Protein AF-A0A7U3YCI4-F1 (afdb_monomer_lite)

Structure (mmCIF, N/CA/C/O backbone):
data_AF-A0A7U3YCI4-F1
#
_entry.id   AF-A0A7U3YCI4-F1
#
loop_
_atom_site.group_PDB
_atom_site.id
_atom_site.type_symbol
_atom_site.label_atom_id
_atom_site.label_alt_id
_atom_site.label_comp_id
_atom_site.label_asym_id
_atom_site.label_entity_id
_atom_site.label_seq_id
_atom_site.pdbx_PDB_ins_code
_atom_site.Cartn_x
_atom_site.Cartn_y
_atom_site.Cartn_z
_atom_site.occupancy
_atom_site.B_iso_or_equiv
_atom_site.auth_seq_id
_atom_site.auth_comp_id
_atom_site.auth_asym_id
_atom_site.auth_atom_id
_atom_site.pdbx_PDB_model_num
ATOM 1 N N . MET A 1 1 ? -72.394 10.287 -65.834 1.00 43.81 1 MET A N 1
ATOM 2 C CA . MET A 1 1 ? -71.139 9.501 -65.757 1.00 43.81 1 MET A CA 1
ATOM 3 C C . MET A 1 1 ? -69.949 10.451 -65.873 1.00 43.81 1 MET A C 1
ATOM 5 O O . MET A 1 1 ? -69.615 10.866 -66.974 1.00 43.81 1 MET A O 1
ATOM 9 N N . LYS A 1 2 ? -69.383 10.899 -64.743 1.00 38.38 2 LYS A N 1
ATOM 10 C CA . LYS A 1 2 ? -68.308 11.908 -64.696 1.00 38.38 2 LYS A CA 1
ATOM 11 C C . LYS A 1 2 ? -66.964 11.234 -64.399 1.00 38.38 2 LYS A C 1
ATOM 13 O O . LYS A 1 2 ? -66.852 10.501 -63.423 1.00 38.38 2 LYS A O 1
ATOM 18 N N . LYS A 1 3 ? -65.971 11.489 -65.258 1.00 41.81 3 LYS A N 1
ATOM 19 C CA . LYS A 1 3 ? -64.570 11.065 -65.111 1.00 41.81 3 LYS A CA 1
ATOM 20 C C . LYS A 1 3 ? -63.876 11.923 -64.047 1.00 41.81 3 LYS A C 1
ATOM 22 O O . LYS A 1 3 ? -63.896 13.148 -64.141 1.00 41.81 3 LYS A O 1
ATOM 27 N N . LEU A 1 4 ? -63.256 11.264 -63.074 1.00 39.91 4 LEU A N 1
ATOM 28 C CA . LEU A 1 4 ? -62.420 11.851 -62.029 1.00 39.91 4 LEU A CA 1
ATOM 29 C C . LEU A 1 4 ? -60.979 11.952 -62.557 1.00 39.91 4 LEU A C 1
ATOM 31 O O . LEU A 1 4 ? -60.402 10.940 -62.955 1.00 39.91 4 LEU A O 1
ATOM 35 N N . LYS A 1 5 ? -60.414 13.165 -62.610 1.00 46.19 5 LYS A N 1
ATOM 36 C CA . LYS A 1 5 ? -58.992 13.387 -62.908 1.00 46.19 5 LYS A CA 1
ATOM 37 C C . LYS A 1 5 ? -58.206 13.543 -61.608 1.00 46.19 5 LYS A C 1
ATOM 39 O O . LYS A 1 5 ? -58.576 14.308 -60.725 1.00 46.19 5 LYS A O 1
ATOM 44 N N . LEU A 1 6 ? -57.126 12.778 -61.572 1.00 43.00 6 LEU A N 1
ATOM 45 C CA . LEU A 1 6 ? -56.064 12.664 -60.585 1.00 43.00 6 LEU A CA 1
ATOM 46 C C . LEU A 1 6 ? -55.247 13.970 -60.495 1.00 43.00 6 LEU A C 1
ATOM 48 O O . LEU A 1 6 ? -54.821 14.482 -61.528 1.00 43.00 6 LEU A O 1
ATOM 52 N N . PHE A 1 7 ? -54.975 14.462 -59.285 1.00 41.12 7 PHE A N 1
ATOM 53 C CA . PHE A 1 7 ? -53.870 15.387 -59.012 1.00 41.12 7 PHE A CA 1
ATOM 54 C C . PHE A 1 7 ? -53.160 14.926 -57.737 1.00 41.12 7 PHE A C 1
ATOM 56 O O . PHE A 1 7 ? -53.739 14.913 -56.653 1.00 41.12 7 PHE A O 1
ATOM 63 N N . ILE A 1 8 ? -51.916 14.484 -57.904 1.00 43.62 8 ILE A N 1
ATOM 64 C CA . ILE A 1 8 ? -51.003 14.057 -56.845 1.00 43.62 8 ILE A CA 1
ATOM 65 C C . ILE A 1 8 ? -50.186 15.286 -56.440 1.00 43.62 8 ILE A C 1
ATOM 67 O O . ILE A 1 8 ? -49.493 15.859 -57.277 1.00 43.62 8 ILE A O 1
ATOM 71 N N . SER A 1 9 ? -50.255 15.676 -55.167 1.00 42.69 9 SER A N 1
ATOM 72 C CA . SER A 1 9 ? -49.337 16.642 -54.559 1.00 42.69 9 SER A CA 1
ATOM 73 C C . SER A 1 9 ? -48.498 15.912 -53.515 1.00 42.69 9 SER A C 1
ATOM 75 O O . SER A 1 9 ? -49.009 15.506 -52.473 1.00 42.69 9 SER A O 1
ATOM 77 N N . ILE A 1 10 ? -47.215 15.714 -53.820 1.00 43.50 10 ILE A N 1
ATOM 78 C CA . ILE A 1 10 ? -46.205 15.159 -52.915 1.00 43.50 10 ILE A CA 1
ATOM 79 C C . ILE A 1 10 ? -45.662 16.315 -52.073 1.00 43.50 10 ILE A C 1
ATOM 81 O O . ILE A 1 10 ? -44.996 17.203 -52.600 1.00 43.50 10 ILE A O 1
ATOM 85 N N . LEU A 1 11 ? -45.942 16.303 -50.768 1.00 39.41 11 LEU A N 1
ATOM 86 C CA . LEU A 1 11 ? -45.308 17.190 -49.795 1.00 39.41 11 LEU A CA 1
ATOM 87 C C . LEU A 1 11 ? -44.248 16.383 -49.035 1.00 39.41 11 LEU A C 1
ATOM 89 O O . LEU A 1 11 ? -44.570 15.535 -48.205 1.00 39.41 11 LEU A O 1
ATOM 93 N N . LEU A 1 12 ? -42.978 16.617 -49.368 1.00 38.47 12 LEU A N 1
ATOM 94 C CA . LEU A 1 12 ? -41.822 16.015 -48.708 1.00 38.47 12 LEU A CA 1
ATOM 95 C C . LEU A 1 12 ? -41.642 16.677 -47.329 1.00 38.47 12 LEU A C 1
ATOM 97 O O . LEU A 1 12 ? -41.189 17.817 -47.239 1.00 38.47 12 LEU A O 1
ATOM 101 N N . MET A 1 13 ? -42.006 15.983 -46.250 1.00 38.84 13 MET A N 1
ATOM 102 C CA . MET A 1 13 ? -41.714 16.430 -44.886 1.00 38.84 13 MET A CA 1
ATOM 103 C C . MET A 1 13 ? -40.310 15.952 -44.492 1.00 38.84 13 MET A C 1
ATOM 105 O O . MET A 1 13 ? -40.098 14.778 -44.193 1.00 38.84 13 MET A O 1
ATOM 109 N N . LEU A 1 14 ? -39.334 16.862 -44.521 1.00 38.56 14 LEU A N 1
ATOM 110 C CA . LEU A 1 14 ? -37.983 16.625 -44.014 1.00 38.56 14 LEU A CA 1
ATOM 111 C C . LEU A 1 14 ? -38.006 16.726 -42.478 1.00 38.56 14 LEU A C 1
ATOM 113 O O . LEU A 1 14 ? -37.923 17.812 -41.909 1.00 38.56 14 LEU A O 1
ATOM 117 N N . THR A 1 15 ? -38.141 15.598 -41.785 1.00 41.25 15 THR A N 1
ATOM 118 C CA . THR A 1 15 ? -37.947 15.543 -40.330 1.00 41.25 15 THR A CA 1
ATOM 119 C C . THR A 1 15 ? -36.453 15.495 -40.019 1.00 41.25 15 THR A C 1
ATOM 121 O O . THR A 1 15 ? -35.814 14.451 -40.157 1.00 41.25 15 THR A O 1
ATOM 124 N N . PHE A 1 16 ? -35.888 16.626 -39.594 1.00 41.91 16 PHE A N 1
ATOM 125 C CA . PHE A 1 16 ? -34.555 16.684 -38.994 1.00 41.91 16 PHE A CA 1
ATOM 126 C C . PHE A 1 16 ? -34.575 15.959 -37.639 1.00 41.91 16 PHE A C 1
ATOM 128 O O . PHE A 1 16 ? -35.056 16.491 -36.639 1.00 41.91 16 PHE A O 1
ATOM 135 N N . PHE A 1 17 ? -34.036 14.740 -37.597 1.00 40.41 17 PHE A N 1
ATOM 136 C CA . PHE A 1 17 ? -33.653 14.089 -36.346 1.00 40.41 17 PHE A CA 1
ATOM 137 C C . PHE A 1 17 ? -32.435 14.826 -35.773 1.00 40.41 17 PHE A C 1
ATOM 139 O O . PHE A 1 17 ? -31.302 14.613 -36.202 1.00 40.41 17 PHE A O 1
ATOM 146 N N . ILE A 1 18 ? -32.666 15.714 -34.807 1.00 43.97 18 ILE A N 1
ATOM 147 C CA . ILE A 1 18 ? -31.600 16.274 -33.974 1.00 43.97 18 ILE A CA 1
ATOM 148 C C . ILE A 1 18 ? -31.158 15.154 -33.027 1.00 43.97 18 ILE A C 1
ATOM 150 O O . ILE A 1 18 ? -31.814 14.873 -32.025 1.00 43.97 18 ILE A O 1
ATOM 154 N N . LEU A 1 19 ? -30.070 14.466 -33.377 1.00 39.16 19 LEU A N 1
ATOM 155 C CA . LEU A 1 19 ? -29.406 13.537 -32.467 1.00 39.16 19 LEU A CA 1
ATOM 156 C C . LEU A 1 19 ? -28.923 14.317 -31.232 1.00 39.16 19 LEU A C 1
ATOM 158 O O . LEU A 1 19 ? -28.315 15.381 -31.392 1.00 39.16 19 LEU A O 1
ATOM 162 N N . PRO A 1 20 ? -29.155 13.819 -30.005 1.00 40.09 20 PRO A N 1
ATOM 163 C CA . PRO A 1 20 ? -28.612 14.447 -28.815 1.00 40.09 20 PRO A CA 1
ATOM 164 C C . PRO A 1 20 ? -27.086 14.397 -28.890 1.00 40.09 20 PRO A C 1
ATOM 166 O O . PRO A 1 20 ? -26.477 13.326 -28.918 1.00 40.09 20 PRO A O 1
ATOM 169 N N . VAL A 1 21 ? -26.470 15.577 -28.931 1.00 40.59 21 VAL A N 1
ATOM 170 C CA . VAL A 1 21 ? -25.028 15.746 -28.775 1.00 40.59 21 VAL A CA 1
ATOM 171 C C . VAL A 1 21 ? -24.667 15.192 -27.402 1.00 40.59 21 VAL A C 1
ATOM 173 O O . VAL A 1 21 ? -24.983 15.788 -26.373 1.00 40.59 21 VAL A O 1
ATOM 176 N N . SER A 1 22 ? -24.032 14.021 -27.374 1.00 35.34 22 SER A N 1
ATOM 177 C CA . SER A 1 22 ? -23.438 13.483 -26.159 1.00 35.34 22 SER A CA 1
ATOM 178 C C . SER A 1 22 ? -22.326 14.435 -25.732 1.00 35.34 22 SER A C 1
ATOM 180 O O . SER A 1 22 ? -21.247 14.444 -26.326 1.00 35.34 22 SER A O 1
ATOM 182 N N . THR A 1 23 ? -22.584 15.269 -24.729 1.00 36.06 23 THR A N 1
ATOM 183 C CA . THR A 1 23 ? -21.542 16.071 -24.095 1.00 36.06 23 THR A CA 1
ATOM 184 C C . THR A 1 23 ? -20.531 15.113 -23.479 1.00 36.06 23 THR A C 1
ATOM 186 O O . THR A 1 23 ? -20.801 14.472 -22.462 1.00 36.06 23 THR A O 1
ATOM 189 N N . THR A 1 24 ? -19.374 14.976 -24.119 1.00 39.19 24 THR A N 1
ATOM 190 C CA . THR A 1 24 ? -18.204 14.304 -23.557 1.00 39.19 24 THR A CA 1
ATOM 191 C C . THR A 1 24 ? -17.928 14.918 -22.179 1.00 39.19 24 THR A C 1
ATOM 193 O O . THR A 1 24 ? -17.879 16.147 -22.089 1.00 39.19 24 THR A O 1
ATOM 196 N N . PRO A 1 25 ? -17.759 14.131 -21.100 1.00 40.34 25 PRO A N 1
ATOM 197 C CA . PRO A 1 25 ? -17.482 14.692 -19.784 1.00 40.34 25 PRO A CA 1
ATOM 198 C C . PRO A 1 25 ? -16.171 15.476 -19.858 1.00 40.34 25 PRO A C 1
ATOM 200 O O . PRO A 1 25 ? -15.113 14.902 -20.117 1.00 40.34 25 PRO A O 1
ATOM 203 N N . THR A 1 26 ? -16.231 16.790 -19.663 1.00 41.88 26 THR A N 1
ATOM 204 C CA . THR A 1 26 ? -15.047 17.641 -19.562 1.00 41.88 26 THR A CA 1
ATOM 205 C C . THR A 1 26 ? -14.219 17.160 -18.376 1.00 41.88 26 THR A C 1
ATOM 207 O O . THR A 1 26 ? -14.692 17.133 -17.238 1.00 41.88 26 THR A O 1
ATOM 210 N N . SER A 1 27 ? -12.989 16.719 -18.645 1.00 57.00 27 SER A N 1
ATOM 211 C CA . SER A 1 27 ? -12.100 16.212 -17.605 1.00 57.00 27 SER A CA 1
ATOM 212 C C . SER A 1 27 ? -11.815 17.310 -16.581 1.00 57.00 27 SER A C 1
ATOM 214 O O . SER A 1 27 ? -11.264 18.362 -16.908 1.00 57.00 27 SER A O 1
ATOM 216 N N . LYS A 1 28 ? -12.252 17.093 -15.338 1.00 71.75 28 LYS A N 1
ATOM 217 C CA . LYS A 1 28 ? -12.096 18.053 -14.244 1.00 71.75 28 LYS A CA 1
ATOM 218 C C . LYS A 1 28 ? -10.672 17.962 -13.698 1.00 71.75 28 LYS A C 1
ATOM 220 O O . LYS A 1 28 ? -10.305 16.957 -13.094 1.00 71.75 28 LYS A O 1
ATOM 225 N N . THR A 1 29 ? -9.900 19.022 -13.898 1.00 75.38 29 THR A N 1
ATOM 226 C CA . THR A 1 29 ? -8.531 19.174 -13.393 1.00 75.38 29 THR A CA 1
ATOM 227 C C . THR A 1 29 ? -8.557 19.728 -11.963 1.00 75.38 29 THR A C 1
ATOM 229 O O . THR A 1 29 ? -9.154 20.778 -11.727 1.00 75.38 29 THR A O 1
ATOM 232 N N . THR A 1 30 ? -7.935 19.048 -10.995 1.00 87.19 30 THR A N 1
ATOM 233 C CA . THR A 1 30 ? -7.912 19.474 -9.576 1.00 87.19 30 THR A CA 1
ATOM 234 C C . THR A 1 30 ? -6.546 19.233 -8.925 1.00 87.19 30 THR A C 1
ATOM 236 O O . THR A 1 30 ? -5.830 18.329 -9.329 1.00 87.19 30 THR A O 1
ATOM 239 N N . ASN A 1 31 ? -6.172 19.994 -7.888 1.00 88.12 31 ASN A N 1
ATOM 240 C CA . ASN A 1 31 ? -4.917 19.767 -7.128 1.00 88.12 31 ASN A CA 1
ATOM 241 C C . ASN A 1 31 ? -5.043 18.663 -6.054 1.00 88.12 31 ASN A C 1
ATOM 243 O O . ASN A 1 31 ? -4.080 18.304 -5.373 1.00 88.12 31 ASN A O 1
ATOM 247 N N . GLU A 1 32 ? -6.258 18.151 -5.881 1.00 94.50 32 GLU A N 1
ATOM 248 C CA . GLU A 1 32 ? -6.633 17.104 -4.942 1.00 94.50 32 GLU A CA 1
ATOM 249 C C . GLU A 1 32 ? -7.655 16.195 -5.617 1.00 94.50 32 GLU A C 1
ATOM 251 O O . GLU A 1 32 ? -8.608 16.681 -6.232 1.00 94.50 32 GLU A O 1
ATOM 256 N N . VAL A 1 33 ? -7.493 14.884 -5.466 1.00 95.12 33 VAL A N 1
ATOM 257 C CA . VAL A 1 33 ? -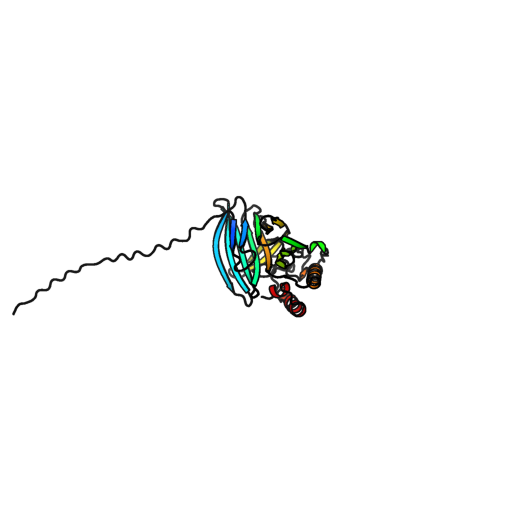8.520 13.910 -5.848 1.00 95.12 33 VAL A CA 1
ATOM 258 C C . VAL A 1 33 ? -9.066 13.240 -4.604 1.00 95.12 33 VAL A C 1
ATOM 260 O O . VAL A 1 33 ? -8.304 12.794 -3.751 1.00 95.12 33 VAL A O 1
ATOM 263 N N .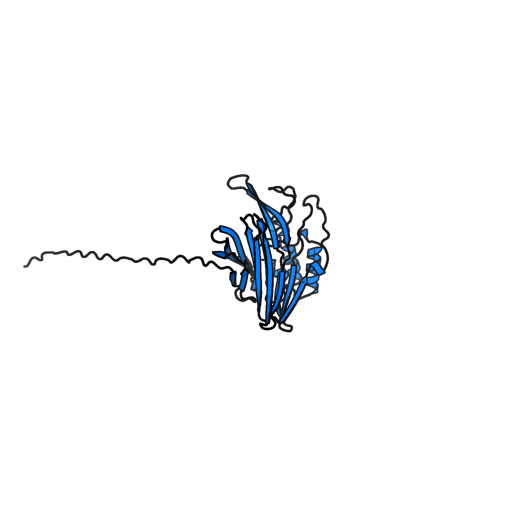 SER A 1 34 ? -10.391 13.169 -4.510 1.00 96.50 34 SER A N 1
ATOM 264 C CA . SER A 1 34 ? -11.089 12.457 -3.444 1.00 96.50 34 SER A CA 1
ATOM 265 C C . SER A 1 34 ? -11.686 11.173 -4.004 1.00 96.50 34 SER A C 1
ATOM 267 O O . SER A 1 34 ? -12.391 11.194 -5.015 1.00 96.50 34 SER A O 1
ATOM 269 N N . ILE A 1 35 ? -11.374 10.048 -3.366 1.00 96.44 35 ILE A N 1
ATOM 270 C CA . ILE A 1 35 ? -11.818 8.721 -3.781 1.00 96.44 35 ILE A CA 1
ATOM 271 C C . ILE A 1 35 ? -12.743 8.172 -2.696 1.00 96.44 35 ILE A C 1
ATOM 273 O O . ILE A 1 35 ? -12.295 7.980 -1.563 1.00 96.44 35 ILE A O 1
ATOM 277 N N . PRO A 1 36 ? -14.024 7.911 -3.010 1.00 95.31 36 PRO A N 1
ATOM 278 C CA . PRO A 1 36 ? -14.977 7.433 -2.023 1.00 95.31 36 PRO A CA 1
ATOM 279 C C . PRO A 1 36 ? -14.656 5.998 -1.601 1.00 95.31 36 PRO A C 1
ATOM 281 O O . PRO A 1 36 ? -14.366 5.138 -2.439 1.00 95.31 36 PRO A O 1
ATOM 284 N N . LEU A 1 37 ? -14.781 5.739 -0.302 1.00 91.75 37 LEU A N 1
ATOM 285 C CA . LEU A 1 37 ? -14.777 4.412 0.293 1.00 91.75 37 LEU A CA 1
ATOM 286 C C . LEU A 1 37 ? -16.194 4.135 0.819 1.00 91.75 37 LEU A C 1
ATOM 288 O O . LEU A 1 37 ? -16.582 4.558 1.908 1.00 91.75 37 LEU A O 1
ATOM 292 N N . SER A 1 38 ? -17.014 3.493 -0.012 1.00 82.44 38 SER A N 1
ATOM 293 C CA . SER A 1 38 ? -18.414 3.207 0.313 1.00 82.44 38 SER A CA 1
ATOM 294 C C . SER A 1 38 ? -18.539 2.418 1.621 1.00 82.44 38 SER A C 1
ATOM 296 O O . SER A 1 38 ? -17.843 1.418 1.813 1.00 82.44 38 SER A O 1
ATOM 298 N N . ASN A 1 39 ? -19.467 2.848 2.482 1.00 78.56 39 ASN A N 1
ATOM 299 C CA . ASN A 1 39 ? -19.837 2.183 3.737 1.00 78.56 39 ASN A CA 1
ATOM 300 C C . ASN A 1 39 ? -18.657 1.911 4.693 1.00 78.56 39 ASN A C 1
ATOM 302 O O . ASN A 1 39 ? -18.655 0.911 5.407 1.00 78.56 39 ASN A O 1
ATOM 306 N N . SER A 1 40 ? -17.645 2.783 4.721 1.00 81.38 40 SER A N 1
ATOM 307 C CA . SER A 1 40 ? -16.517 2.684 5.657 1.00 81.38 40 SER A CA 1
ATOM 308 C C . SER A 1 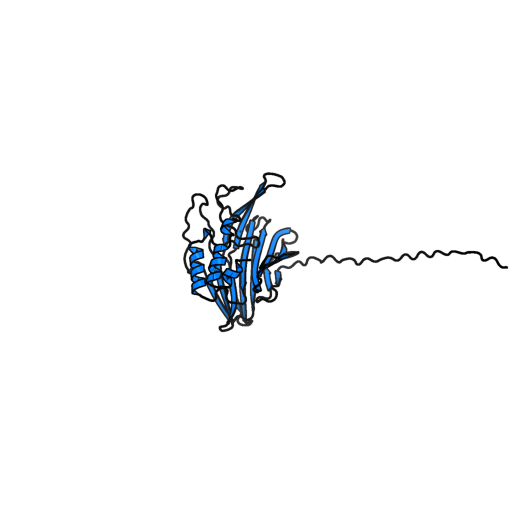40 ? -16.244 3.988 6.400 1.00 81.38 40 SER A C 1
ATOM 310 O O . SER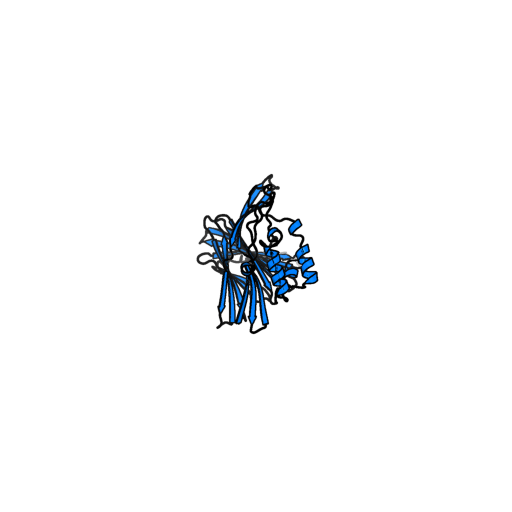 A 1 40 ? -16.722 5.058 6.018 1.00 81.38 40 SER A O 1
ATOM 312 N N . ASN A 1 41 ? -15.447 3.891 7.465 1.00 86.38 41 ASN A N 1
ATOM 313 C CA . ASN A 1 41 ? -14.730 5.020 8.033 1.00 86.38 41 ASN A CA 1
ATOM 314 C C . ASN A 1 41 ? -13.240 4.851 7.665 1.00 86.38 41 ASN A C 1
ATOM 316 O O . ASN A 1 41 ? -12.635 3.873 8.095 1.00 86.38 41 ASN A O 1
ATOM 320 N N . PRO A 1 42 ? -12.661 5.729 6.826 1.00 92.56 42 PRO A N 1
ATOM 321 C CA . PRO A 1 42 ? -13.208 6.993 6.363 1.00 92.56 42 PRO A CA 1
ATOM 322 C C . PRO A 1 42 ? -14.210 6.795 5.218 1.00 92.56 42 PRO A C 1
ATOM 324 O O . PRO A 1 42 ? -14.228 5.755 4.558 1.00 92.56 42 PRO A O 1
ATOM 327 N N . LYS A 1 43 ? -15.019 7.828 4.955 1.00 93.94 43 LYS A N 1
ATOM 328 C CA . LYS A 1 43 ? -15.951 7.865 3.811 1.00 93.94 43 LYS A CA 1
ATOM 329 C C . LYS A 1 43 ? -15.238 8.063 2.470 1.00 93.94 43 LYS A C 1
ATOM 331 O O . LYS A 1 43 ? -15.786 7.748 1.417 1.00 93.94 43 LYS A O 1
ATOM 336 N N . SER A 1 44 ? -14.029 8.611 2.500 1.00 96.31 44 SER A N 1
ATOM 337 C CA . SER A 1 44 ? -13.182 8.847 1.334 1.00 96.31 44 SER A CA 1
ATOM 338 C C . SER A 1 44 ? -11.727 8.983 1.757 1.00 96.31 44 SER A C 1
ATOM 340 O O . SER A 1 44 ? -11.448 9.373 2.888 1.00 96.31 44 SER A O 1
ATOM 342 N N . ILE A 1 45 ? -10.814 8.740 0.826 1.00 97.75 45 ILE A N 1
ATOM 343 C CA . ILE A 1 45 ? -9.411 9.158 0.927 1.00 97.75 45 ILE A CA 1
ATOM 344 C C . ILE A 1 45 ? -9.161 10.334 -0.005 1.00 97.75 45 ILE A C 1
ATOM 346 O O . ILE A 1 45 ? -9.875 10.500 -0.996 1.00 97.75 45 ILE A O 1
ATOM 350 N N . SER A 1 46 ? -8.131 11.115 0.290 1.00 97.56 46 SER A N 1
ATOM 351 C CA . SER A 1 46 ? -7.682 12.201 -0.574 1.00 97.56 46 SER A CA 1
ATOM 352 C C . SER A 1 46 ? -6.238 11.989 -0.989 1.00 97.56 46 SER A C 1
ATOM 354 O O . SER A 1 46 ? -5.416 11.562 -0.184 1.00 97.56 46 SER A O 1
ATOM 356 N N . ILE A 1 47 ? -5.919 12.323 -2.234 1.00 97.81 47 ILE A N 1
ATOM 357 C CA . ILE A 1 47 ? -4.545 12.373 -2.726 1.00 97.81 47 ILE A CA 1
ATOM 358 C C . ILE A 1 47 ? -4.252 13.803 -3.159 1.00 97.81 47 ILE A C 1
ATOM 360 O O . ILE A 1 47 ? -5.000 14.368 -3.960 1.00 97.81 47 ILE A O 1
ATOM 364 N N . LYS A 1 48 ? -3.188 14.393 -2.607 1.00 96.88 48 LYS A N 1
ATOM 365 C CA . LYS A 1 48 ? -2.814 15.795 -2.833 1.00 96.88 48 LYS A CA 1
ATOM 366 C C . LYS A 1 48 ? -1.402 15.912 -3.372 1.00 96.88 48 LYS A C 1
ATOM 368 O O . LYS A 1 48 ? -0.488 15.242 -2.898 1.00 96.88 48 LYS A O 1
ATOM 373 N N . MET A 1 49 ? -1.223 16.825 -4.319 1.00 94.50 49 MET A N 1
ATOM 374 C CA . MET A 1 49 ? 0.093 17.217 -4.807 1.00 94.50 49 MET A CA 1
ATOM 375 C C . MET A 1 49 ? 0.109 18.733 -5.047 1.00 94.50 49 MET A C 1
ATOM 377 O O . MET A 1 49 ? -0.377 19.195 -6.080 1.00 94.50 49 MET A O 1
ATOM 381 N N . PRO A 1 50 ? 0.619 19.532 -4.091 1.00 87.88 50 PRO A N 1
ATOM 382 C CA . PRO A 1 50 ? 0.665 20.984 -4.233 1.00 87.88 50 PRO A CA 1
ATOM 383 C C . PRO A 1 50 ? 1.376 21.422 -5.521 1.00 87.88 50 PRO A C 1
ATOM 385 O O . PRO A 1 50 ? 2.434 20.902 -5.873 1.00 87.88 50 PRO A O 1
ATOM 388 N N . GLY A 1 51 ? 0.786 22.382 -6.237 1.00 89.88 51 GLY A N 1
ATOM 389 C CA . GLY A 1 51 ? 1.354 22.920 -7.478 1.00 89.88 51 GLY A CA 1
ATOM 390 C C . GLY A 1 51 ? 1.325 21.961 -8.673 1.00 89.88 51 GLY A C 1
ATOM 391 O O . GLY A 1 51 ? 2.009 22.220 -9.663 1.00 89.88 51 GLY A O 1
ATOM 392 N N . LYS A 1 52 ? 0.574 20.857 -8.590 1.00 94.62 52 LYS A N 1
ATOM 393 C CA . LYS A 1 52 ? 0.297 19.933 -9.695 1.00 94.62 52 LYS A CA 1
ATOM 394 C C . LYS A 1 52 ? -1.184 19.615 -9.732 1.00 94.62 52 LYS A C 1
ATOM 396 O O . LYS A 1 52 ? -1.888 19.776 -8.741 1.00 94.62 52 LYS A O 1
ATOM 401 N N . THR A 1 53 ? -1.640 19.147 -10.884 1.00 96.25 53 THR A N 1
ATOM 402 C CA . THR A 1 53 ? -3.046 18.818 -11.089 1.00 96.25 53 THR A CA 1
ATOM 403 C C . THR A 1 53 ? -3.235 17.360 -11.473 1.00 96.25 53 THR A C 1
ATOM 405 O O . THR A 1 53 ? -2.365 16.740 -12.084 1.00 96.25 53 THR A O 1
ATOM 408 N N . PHE A 1 54 ? -4.393 16.818 -11.124 1.00 96.94 54 PHE A N 1
ATOM 409 C CA . PHE A 1 54 ? -4.853 15.499 -11.509 1.00 96.94 54 PHE A CA 1
ATOM 410 C C . PHE A 1 54 ? -5.933 15.638 -12.578 1.00 96.94 54 PHE A C 1
ATOM 412 O O . PHE A 1 54 ? -6.917 16.349 -12.387 1.00 96.94 54 PHE A O 1
ATOM 419 N N . GLU A 1 55 ? -5.761 14.927 -13.685 1.00 96.75 55 GLU A N 1
ATOM 420 C CA . GLU A 1 55 ? -6.763 14.775 -14.736 1.00 96.75 55 GLU A CA 1
ATOM 421 C C . GLU A 1 55 ? -7.325 13.353 -14.658 1.00 96.75 55 GLU A C 1
ATOM 423 O O . GLU A 1 55 ? -6.587 12.380 -14.838 1.00 96.75 55 GLU A O 1
ATOM 428 N N . PHE A 1 56 ? -8.623 13.212 -14.386 1.00 96.81 56 PHE A N 1
ATOM 429 C CA . PHE A 1 56 ? -9.272 11.903 -14.380 1.00 96.81 56 PHE A CA 1
ATOM 430 C C . PHE A 1 56 ? -9.315 11.314 -15.794 1.00 96.81 56 PHE A C 1
ATOM 432 O O . PHE A 1 56 ? -9.711 11.984 -16.744 1.00 96.81 56 PHE A O 1
ATOM 439 N N . ILE A 1 57 ? -8.922 10.046 -15.923 1.00 97.12 57 ILE A N 1
ATOM 440 C CA . ILE A 1 57 ? -8.950 9.321 -17.197 1.00 97.12 57 ILE A CA 1
ATOM 441 C C . ILE A 1 57 ? -10.176 8.415 -17.247 1.00 97.12 57 ILE A C 1
ATOM 443 O O . ILE A 1 57 ? -10.994 8.502 -18.156 1.00 97.12 57 ILE A O 1
ATOM 447 N N . LYS A 1 58 ? -10.259 7.482 -16.294 1.00 97.31 58 LYS A N 1
ATOM 448 C CA . LYS A 1 58 ? -11.299 6.453 -16.239 1.00 97.31 58 LYS A CA 1
ATOM 449 C C . LYS A 1 58 ? -11.324 5.767 -14.883 1.00 97.31 58 LYS A C 1
ATOM 451 O O . LYS A 1 58 ? -10.363 5.826 -14.112 1.00 97.31 58 LYS A O 1
ATOM 456 N N . SER A 1 59 ? -12.399 5.026 -14.649 1.00 97.81 59 SER A N 1
ATOM 457 C CA . SER A 1 59 ? -12.457 4.020 -13.594 1.00 97.81 59 SER A CA 1
ATOM 458 C C . SER A 1 59 ? -12.879 2.673 -14.168 1.00 97.81 59 SER A C 1
ATOM 460 O O . SER A 1 59 ? -13.564 2.623 -15.187 1.00 97.81 59 SER A O 1
ATOM 462 N N . THR A 1 60 ? -12.432 1.586 -13.548 1.00 98.06 60 THR A N 1
ATOM 463 C CA . THR A 1 60 ? -12.801 0.215 -13.935 1.00 98.06 60 THR A CA 1
ATOM 464 C C . THR A 1 60 ? -13.054 -0.615 -12.686 1.00 98.06 60 THR A C 1
ATOM 466 O O . THR A 1 60 ? -12.573 -0.265 -11.605 1.00 98.06 60 THR A O 1
ATOM 469 N N . SER A 1 61 ? -13.772 -1.723 -12.832 1.00 97.50 61 SER A N 1
ATOM 470 C CA . SER A 1 61 ? -13.980 -2.681 -11.752 1.00 97.50 61 SER A CA 1
ATOM 471 C C . SER A 1 61 ? -13.583 -4.081 -12.178 1.00 97.50 61 SER A C 1
ATOM 473 O O . SER A 1 61 ? -13.693 -4.429 -13.350 1.00 97.50 61 SER A O 1
ATOM 475 N N . PHE A 1 62 ? -13.125 -4.865 -11.210 1.00 96.50 62 PHE A N 1
ATOM 476 C CA . PHE A 1 62 ? -12.786 -6.270 -11.386 1.00 96.50 62 PHE A CA 1
ATOM 477 C C . PHE A 1 62 ? -13.265 -7.045 -10.158 1.00 96.50 62 PHE A C 1
ATOM 479 O O . PHE A 1 62 ? -13.172 -6.534 -9.044 1.00 96.50 62 PHE A O 1
ATOM 486 N N . THR A 1 63 ? -13.797 -8.245 -10.356 1.00 96.44 63 THR A N 1
ATOM 487 C CA . THR A 1 63 ? -14.315 -9.088 -9.273 1.00 96.44 63 THR A CA 1
ATOM 488 C C . THR A 1 63 ? -13.410 -10.305 -9.128 1.00 96.44 63 THR A C 1
ATOM 490 O O . THR A 1 63 ? -13.177 -11.016 -10.101 1.00 96.44 63 THR A O 1
ATOM 493 N N . HIS A 1 64 ? -12.904 -10.509 -7.917 1.00 93.00 64 HIS A N 1
ATOM 494 C CA . HIS A 1 64 ? -12.195 -11.702 -7.452 1.00 93.00 64 HIS A CA 1
ATOM 495 C C . HIS A 1 64 ? -13.174 -12.616 -6.705 1.00 93.00 64 HIS A C 1
ATOM 497 O O . HIS A 1 64 ? -14.346 -12.273 -6.553 1.00 93.00 64 HIS A O 1
ATOM 503 N N . ILE A 1 65 ? -12.702 -13.759 -6.206 1.00 90.88 65 ILE A N 1
ATOM 504 C CA . ILE A 1 65 ? -13.556 -14.726 -5.499 1.00 90.88 65 ILE A CA 1
ATOM 505 C C . ILE A 1 65 ? -14.121 -14.113 -4.208 1.00 90.88 65 ILE A C 1
ATOM 507 O O . ILE A 1 65 ? -15.331 -14.159 -4.000 1.00 90.88 65 ILE A O 1
ATOM 511 N N . LYS A 1 66 ? -13.272 -13.490 -3.376 1.00 92.50 66 LYS A N 1
ATOM 512 C CA . LYS A 1 66 ? -13.677 -12.877 -2.090 1.00 92.50 66 LYS A CA 1
ATOM 513 C C . LYS A 1 66 ? -13.509 -11.358 -2.047 1.00 92.50 66 LYS A C 1
ATOM 515 O O . LYS A 1 66 ? -13.580 -10.739 -0.985 1.00 92.50 66 LYS A O 1
ATOM 520 N N . ALA A 1 67 ? -13.251 -10.727 -3.191 1.00 96.06 67 ALA A N 1
ATOM 521 C CA . ALA A 1 67 ? -12.974 -9.298 -3.236 1.00 96.06 67 ALA A CA 1
ATOM 522 C C . ALA A 1 67 ? -13.459 -8.624 -4.519 1.00 96.06 67 ALA A C 1
ATOM 524 O O . ALA A 1 67 ? -13.609 -9.241 -5.568 1.00 96.06 67 ALA A O 1
ATOM 525 N N . LYS A 1 68 ? -13.652 -7.308 -4.459 1.00 97.31 68 LYS A N 1
ATOM 526 C CA . LYS A 1 68 ? -13.966 -6.473 -5.620 1.00 97.31 68 LYS A CA 1
ATOM 527 C C . LYS A 1 68 ? -13.048 -5.266 -5.679 1.00 97.31 68 LYS A C 1
ATOM 529 O O . LYS A 1 68 ? -13.001 -4.465 -4.747 1.00 97.31 68 LYS A O 1
ATOM 534 N N . ASP A 1 69 ? -12.392 -5.095 -6.815 1.00 97.81 69 ASP A N 1
ATOM 535 C CA . ASP A 1 69 ? -11.552 -3.944 -7.101 1.00 97.81 69 ASP A CA 1
ATOM 536 C C . ASP A 1 69 ? -12.349 -2.845 -7.791 1.00 97.81 69 ASP A C 1
ATOM 538 O O . ASP A 1 69 ? -13.119 -3.076 -8.730 1.00 97.81 69 ASP A O 1
ATOM 542 N N . LYS A 1 70 ? -12.085 -1.609 -7.378 1.00 98.25 70 LYS A N 1
ATOM 543 C CA . LYS A 1 70 ? -12.395 -0.405 -8.138 1.00 98.25 70 LYS A CA 1
ATOM 544 C C . LYS A 1 70 ? -11.106 0.371 -8.372 1.00 98.25 70 LYS A C 1
ATOM 546 O O . LYS A 1 70 ? -10.500 0.890 -7.437 1.00 98.25 70 LYS A O 1
ATOM 551 N N . ASN A 1 71 ? -10.685 0.422 -9.630 1.00 98.44 71 ASN A N 1
ATOM 552 C CA . ASN A 1 71 ? -9.479 1.111 -10.067 1.00 98.44 71 ASN A CA 1
ATOM 553 C C . ASN A 1 71 ? -9.838 2.505 -10.577 1.00 98.44 71 ASN A C 1
ATOM 555 O O . ASN A 1 71 ? -10.724 2.638 -11.421 1.00 98.44 71 ASN A O 1
ATOM 559 N N . TYR A 1 72 ? -9.102 3.516 -10.137 1.00 98.44 72 TYR A N 1
ATOM 560 C CA . TYR A 1 72 ? -9.189 4.892 -10.609 1.00 98.44 72 TYR A CA 1
ATOM 561 C C . TYR A 1 72 ? -7.860 5.286 -11.246 1.00 98.44 72 TYR A C 1
ATOM 563 O O . TYR A 1 72 ? -6.799 5.028 -10.673 1.00 98.44 72 TYR A O 1
ATOM 571 N N . TYR A 1 73 ? -7.919 5.900 -12.425 1.00 98.44 73 TYR A N 1
ATOM 572 C CA . TYR A 1 73 ? -6.743 6.289 -13.196 1.00 98.44 73 TYR A CA 1
ATOM 573 C C . TYR A 1 73 ? -6.742 7.794 -13.431 1.00 98.44 73 TYR A C 1
ATOM 575 O O . TYR A 1 73 ? -7.723 8.345 -13.937 1.00 98.44 73 TYR A O 1
ATOM 583 N N . TYR A 1 74 ? -5.619 8.431 -13.113 1.00 98.31 74 TYR A N 1
ATOM 584 C CA . TYR A 1 74 ? -5.401 9.862 -13.283 1.00 98.31 74 TYR A CA 1
ATOM 585 C C . TYR A 1 74 ? -4.062 10.118 -13.976 1.00 98.31 74 TYR A C 1
ATOM 587 O O . TYR A 1 74 ? -3.093 9.390 -13.745 1.00 98.31 74 TYR A O 1
ATOM 595 N N . LYS A 1 75 ? -3.984 11.181 -14.777 1.00 97.94 75 LYS A N 1
ATOM 596 C CA . LYS A 1 75 ? -2.704 11.796 -15.158 1.00 97.94 75 LYS A CA 1
ATOM 597 C C . LYS A 1 75 ? -2.352 12.855 -14.122 1.00 97.94 75 LYS A C 1
ATOM 599 O O . LYS A 1 75 ? -3.220 13.632 -13.736 1.00 97.94 75 LYS A O 1
ATOM 604 N N . ILE A 1 76 ? -1.095 12.905 -13.708 1.00 97.44 76 ILE A N 1
ATOM 605 C CA . ILE A 1 76 ? -0.534 13.997 -12.912 1.00 97.44 76 ILE A CA 1
ATOM 606 C C . ILE A 1 76 ? 0.157 14.955 -13.877 1.00 97.44 76 ILE A C 1
ATOM 608 O O . ILE A 1 76 ? 1.024 14.535 -14.649 1.00 97.44 76 ILE A O 1
ATOM 612 N N . LYS A 1 77 ? -0.221 16.231 -13.828 1.00 96.31 77 LYS A N 1
ATOM 613 C CA . LYS A 1 77 ? 0.284 17.269 -14.724 1.00 96.31 77 LYS A CA 1
ATOM 614 C C . LYS A 1 77 ? 0.942 18.423 -13.989 1.00 96.31 77 LYS A C 1
ATOM 616 O O . LYS A 1 77 ? 0.492 18.835 -12.917 1.00 96.31 77 LYS A O 1
ATOM 621 N N . ASP A 1 78 ? 1.944 18.994 -14.643 1.00 94.38 78 ASP A N 1
ATOM 622 C CA . ASP A 1 78 ? 2.410 20.352 -14.392 1.00 94.38 78 ASP A CA 1
ATOM 623 C C . ASP A 1 78 ? 2.048 21.217 -15.595 1.00 94.38 78 ASP A C 1
ATOM 625 O O . ASP A 1 78 ? 2.558 21.007 -16.696 1.00 94.38 78 ASP A O 1
ATOM 629 N N . LYS A 1 79 ? 1.110 22.149 -15.413 1.00 88.88 79 LYS A N 1
ATOM 630 C CA . LYS A 1 79 ? 0.485 22.879 -16.526 1.00 88.88 79 LYS A CA 1
ATOM 631 C C . LYS A 1 79 ? -0.052 21.884 -17.577 1.00 88.88 79 LYS A C 1
ATOM 633 O O . LYS A 1 79 ? -0.979 21.131 -17.283 1.00 88.88 79 LYS A O 1
ATOM 638 N N . ASN A 1 80 ? 0.542 21.850 -18.772 1.00 88.31 80 ASN A N 1
ATOM 639 C CA . ASN A 1 80 ? 0.142 20.972 -19.876 1.00 88.31 80 ASN A CA 1
ATOM 640 C C . ASN A 1 80 ? 1.030 19.724 -20.030 1.00 88.31 80 ASN A C 1
ATOM 642 O O . ASN A 1 80 ? 0.722 18.863 -20.853 1.00 88.31 80 ASN A O 1
ATOM 646 N N . GLU A 1 81 ? 2.105 19.599 -19.250 1.00 94.50 81 GLU A N 1
ATOM 647 C CA . GLU A 1 81 ? 3.017 18.458 -19.313 1.00 94.50 81 GLU A CA 1
ATOM 648 C C . GLU A 1 81 ? 2.528 17.324 -18.409 1.00 94.50 81 GLU A C 1
ATOM 650 O O . GLU A 1 81 ? 2.201 17.535 -17.239 1.00 94.50 81 GLU A O 1
ATOM 655 N N . ILE A 1 82 ? 2.483 16.102 -18.944 1.00 96.38 82 ILE A N 1
ATOM 656 C CA . ILE A 1 82 ? 2.171 14.902 -18.163 1.00 96.38 82 ILE A CA 1
ATOM 657 C C . ILE A 1 82 ? 3.453 14.435 -17.481 1.00 96.38 82 ILE A C 1
ATOM 659 O O . ILE A 1 82 ? 4.366 13.947 -18.141 1.00 96.38 82 ILE A O 1
ATOM 663 N N . LEU A 1 83 ? 3.490 14.526 -16.153 1.00 97.12 83 LEU A N 1
ATOM 664 C CA . LEU A 1 83 ? 4.635 14.071 -15.369 1.00 97.12 83 LEU A CA 1
ATOM 665 C C . LEU A 1 83 ? 4.549 12.583 -15.034 1.00 97.12 83 LEU A C 1
ATOM 667 O O . LEU A 1 83 ? 5.556 11.877 -15.024 1.00 97.12 83 LEU A O 1
ATOM 671 N N . ALA A 1 84 ? 3.346 12.115 -14.703 1.00 98.06 84 ALA A N 1
ATOM 672 C CA . ALA A 1 84 ? 3.139 10.773 -14.183 1.00 98.06 84 ALA A CA 1
ATOM 673 C C . ALA A 1 84 ? 1.709 10.276 -14.392 1.00 98.06 84 ALA A C 1
ATOM 675 O O . ALA A 1 84 ? 0.784 11.051 -14.628 1.00 98.06 84 ALA A O 1
ATOM 676 N N . ASN A 1 85 ? 1.528 8.970 -14.224 1.00 98.38 85 ASN A N 1
ATOM 677 C CA . ASN A 1 85 ? 0.219 8.343 -14.084 1.00 98.38 85 ASN A CA 1
ATOM 678 C C . ASN A 1 85 ? 0.017 7.867 -12.646 1.00 98.38 85 ASN A C 1
ATOM 680 O O . ASN A 1 85 ? 0.890 7.206 -12.085 1.00 98.38 85 ASN A O 1
ATOM 684 N N . LEU A 1 86 ? -1.156 8.143 -12.082 1.00 98.56 86 LEU A N 1
ATOM 685 C CA . LEU A 1 86 ? -1.606 7.620 -10.797 1.00 98.56 86 LEU A CA 1
ATOM 686 C C . LEU A 1 86 ? -2.686 6.561 -11.030 1.00 98.56 86 LEU A C 1
ATOM 688 O O . LEU A 1 86 ? -3.713 6.833 -11.653 1.00 98.56 86 LEU A O 1
ATOM 692 N N . ARG A 1 87 ? -2.478 5.368 -10.473 1.00 98.62 87 ARG A N 1
ATOM 693 C CA . ARG A 1 87 ? -3.515 4.350 -10.288 1.00 98.62 87 ARG A CA 1
ATOM 694 C C . ARG A 1 87 ? -3.799 4.212 -8.802 1.00 98.62 87 ARG A C 1
ATOM 696 O O . ARG A 1 87 ? -2.885 3.945 -8.024 1.00 98.62 87 ARG A O 1
ATOM 703 N N . VAL A 1 88 ? -5.069 4.315 -8.434 1.00 98.69 88 VAL A N 1
ATOM 704 C CA . VAL A 1 88 ? -5.546 3.962 -7.095 1.00 98.69 88 VAL A CA 1
ATOM 705 C C . VAL A 1 88 ? -6.489 2.784 -7.214 1.00 98.69 88 VAL A C 1
ATOM 707 O O . VAL A 1 88 ? -7.440 2.838 -7.990 1.00 98.69 88 VAL A O 1
ATOM 710 N N . THR A 1 89 ? -6.231 1.722 -6.463 1.00 98.69 89 THR A N 1
ATOM 711 C CA . THR A 1 89 ? -7.100 0.543 -6.426 1.00 98.69 89 THR A CA 1
ATOM 712 C C . THR A 1 89 ? -7.706 0.430 -5.044 1.00 98.69 89 THR A C 1
ATOM 714 O O . THR A 1 89 ? -6.976 0.310 -4.064 1.00 98.69 89 THR A O 1
ATOM 717 N N . ILE A 1 90 ? -9.034 0.465 -4.978 1.00 98.50 90 ILE A N 1
ATOM 718 C CA . ILE A 1 90 ? -9.785 0.148 -3.768 1.00 98.50 90 ILE A CA 1
ATOM 719 C C . ILE A 1 90 ? -10.277 -1.285 -3.909 1.00 98.50 90 ILE A C 1
ATOM 721 O O . ILE A 1 90 ? -11.191 -1.540 -4.692 1.00 98.50 90 ILE A O 1
ATOM 725 N N . ARG A 1 91 ? -9.662 -2.208 -3.176 1.00 97.94 91 ARG A N 1
ATOM 726 C CA . ARG A 1 91 ? -10.086 -3.607 -3.101 1.00 97.94 91 ARG A CA 1
ATOM 727 C C . ARG A 1 91 ? -10.955 -3.776 -1.871 1.00 97.94 91 ARG A C 1
ATOM 729 O O . ARG A 1 91 ? -10.458 -3.608 -0.768 1.00 97.94 91 ARG A O 1
ATOM 736 N N . THR A 1 92 ? -12.237 -4.065 -2.054 1.00 97.50 92 THR A N 1
ATOM 737 C CA . THR A 1 92 ? -13.166 -4.355 -0.954 1.00 97.50 92 THR A CA 1
ATOM 738 C C . THR A 1 92 ? -13.280 -5.860 -0.788 1.00 97.50 92 THR A C 1
ATOM 740 O O . THR A 1 92 ? -13.708 -6.528 -1.726 1.00 97.50 92 THR A O 1
ATOM 743 N N . ILE A 1 93 ? -12.888 -6.366 0.376 1.00 96.69 93 ILE A N 1
ATOM 744 C CA . ILE A 1 93 ? -13.054 -7.761 0.785 1.00 96.69 93 ILE A CA 1
ATOM 745 C C . ILE A 1 93 ? -14.528 -7.991 1.157 1.00 96.69 93 ILE A C 1
ATOM 747 O O . ILE A 1 93 ? -15.224 -7.055 1.563 1.00 96.69 93 ILE A O 1
ATOM 751 N N . ASP A 1 94 ? -15.025 -9.213 0.999 1.00 95.38 94 ASP A N 1
ATOM 752 C CA . ASP A 1 94 ? -16.411 -9.598 1.304 1.00 95.38 94 ASP A CA 1
ATOM 753 C C . ASP A 1 94 ? -16.837 -9.320 2.762 1.00 95.38 94 ASP A C 1
ATOM 755 O O . ASP A 1 94 ? -17.998 -9.006 3.021 1.00 95.38 94 ASP A O 1
ATOM 759 N N . ASN A 1 95 ? -15.890 -9.306 3.702 1.00 94.50 95 ASN A N 1
ATOM 760 C CA . ASN A 1 95 ? -16.100 -8.915 5.096 1.00 94.50 95 ASN A CA 1
ATOM 761 C C . ASN A 1 95 ? -16.189 -7.384 5.317 1.00 94.50 95 ASN A C 1
ATOM 763 O O . ASN A 1 95 ? -16.284 -6.928 6.460 1.00 94.50 95 ASN A O 1
ATOM 767 N N . GLY A 1 96 ? -16.127 -6.587 4.246 1.00 95.38 96 GLY A N 1
ATOM 768 C CA . GLY A 1 96 ? -16.231 -5.128 4.250 1.00 95.38 96 GLY A CA 1
ATOM 769 C C . GLY A 1 96 ? -14.905 -4.373 4.387 1.00 95.38 96 GLY A C 1
ATOM 770 O O . GLY A 1 96 ? -14.891 -3.156 4.144 1.00 95.38 96 GLY A O 1
ATOM 771 N N . ASP A 1 97 ? -13.806 -5.055 4.717 1.00 96.81 97 ASP A N 1
ATOM 772 C CA . ASP A 1 97 ? -12.477 -4.453 4.843 1.00 96.81 97 ASP A CA 1
ATOM 773 C C . ASP A 1 97 ? -11.931 -4.044 3.477 1.00 96.81 97 ASP A C 1
ATOM 775 O O . ASP A 1 97 ? -12.405 -4.488 2.427 1.00 96.81 97 ASP A O 1
ATOM 779 N N . LYS A 1 98 ? -10.977 -3.110 3.466 1.00 97.62 98 LYS A N 1
ATOM 780 C CA . LYS A 1 98 ? -10.502 -2.507 2.219 1.00 97.62 98 LYS A CA 1
ATOM 781 C C . LYS A 1 98 ? -8.991 -2.440 2.165 1.00 97.62 98 LYS A C 1
ATOM 783 O O . LYS A 1 98 ? -8.373 -1.898 3.073 1.00 97.62 98 LYS A O 1
ATOM 788 N N . PHE A 1 99 ? -8.406 -2.882 1.057 1.00 98.06 99 PHE A N 1
ATOM 789 C CA . PHE A 1 99 ? -7.079 -2.412 0.680 1.00 98.06 99 PHE A CA 1
ATOM 790 C C . PHE A 1 99 ? -7.187 -1.168 -0.189 1.00 98.06 99 PHE A C 1
ATOM 792 O O . PHE A 1 99 ? -8.002 -1.086 -1.112 1.00 98.06 99 PHE A O 1
ATOM 799 N N . ILE A 1 100 ? -6.308 -0.218 0.084 1.00 98.44 100 ILE A N 1
ATOM 800 C CA . ILE A 1 100 ? -6.048 0.956 -0.731 1.00 98.44 100 ILE A CA 1
ATOM 801 C C . ILE A 1 100 ? -4.643 0.780 -1.285 1.00 98.44 100 ILE A C 1
ATOM 803 O O . ILE A 1 100 ? -3.678 0.842 -0.531 1.00 98.44 100 ILE A O 1
ATOM 807 N N . PHE A 1 101 ? -4.522 0.580 -2.592 1.00 98.69 101 PHE A N 1
ATOM 808 C CA . PHE A 1 101 ? -3.235 0.531 -3.278 1.00 98.69 101 PHE A CA 1
ATOM 809 C C . PHE A 1 101 ? -3.033 1.796 -4.096 1.00 98.69 101 PHE A C 1
ATOM 811 O O . PHE A 1 101 ? -3.915 2.183 -4.864 1.00 98.69 101 PHE A O 1
ATOM 818 N N . THR A 1 102 ? -1.849 2.389 -4.011 1.00 98.62 102 THR A N 1
ATOM 819 C CA . THR A 1 102 ? -1.438 3.512 -4.858 1.00 98.62 102 THR A CA 1
ATOM 820 C C . THR A 1 102 ? -0.238 3.111 -5.697 1.00 98.62 102 THR A C 1
ATOM 822 O O . THR A 1 102 ? 0.727 2.577 -5.156 1.00 98.62 102 THR A O 1
ATOM 825 N N . ARG A 1 103 ? -0.270 3.403 -6.999 1.00 98.69 103 ARG A N 1
ATOM 826 C CA . ARG A 1 103 ? 0.876 3.296 -7.909 1.00 98.69 103 ARG A CA 1
ATOM 827 C C . ARG A 1 103 ? 1.032 4.605 -8.670 1.00 98.69 103 ARG A C 1
ATOM 829 O O . ARG A 1 103 ? 0.134 4.981 -9.422 1.00 98.69 103 ARG A O 1
ATOM 836 N N . ILE A 1 104 ? 2.179 5.255 -8.519 1.00 98.56 104 ILE A N 1
ATOM 837 C CA . ILE A 1 104 ? 2.588 6.419 -9.306 1.00 98.56 104 ILE A CA 1
ATOM 838 C C . ILE A 1 104 ? 3.668 5.952 -10.276 1.00 98.56 104 ILE A C 1
ATOM 840 O O . ILE A 1 104 ? 4.707 5.464 -9.852 1.00 98.56 104 ILE A O 1
ATOM 844 N N . THR A 1 105 ? 3.425 6.073 -11.579 1.00 98.62 105 THR A N 1
ATOM 845 C CA . THR A 1 105 ? 4.434 5.828 -12.621 1.00 98.62 105 THR A CA 1
ATOM 846 C C . THR A 1 105 ? 4.942 7.170 -13.117 1.00 98.62 105 THR A C 1
ATOM 848 O O . THR A 1 105 ? 4.217 7.865 -13.826 1.00 98.62 105 THR A O 1
ATOM 851 N N . ASN A 1 106 ? 6.149 7.545 -12.703 1.00 98.31 106 ASN A N 1
ATOM 852 C CA . ASN A 1 106 ? 6.773 8.820 -13.024 1.00 98.31 106 ASN A CA 1
ATOM 853 C C . ASN A 1 106 ? 7.566 8.720 -14.330 1.00 98.31 106 ASN A C 1
ATOM 855 O O . ASN A 1 106 ? 8.485 7.912 -14.433 1.00 98.31 106 ASN A O 1
ATOM 859 N N . TYR A 1 107 ? 7.222 9.558 -15.305 1.00 97.12 107 TYR A N 1
ATOM 860 C CA . TYR A 1 107 ? 7.913 9.670 -16.596 1.00 97.12 107 TYR A CA 1
ATOM 861 C C . TYR A 1 107 ? 8.800 10.916 -16.672 1.00 97.12 107 TYR A C 1
ATOM 863 O O . TYR A 1 107 ? 9.526 11.111 -17.643 1.00 97.12 107 TYR A O 1
ATOM 871 N N . SER A 1 108 ? 8.711 11.787 -15.668 1.00 96.38 108 SER A N 1
ATOM 872 C CA . SER A 1 108 ? 9.466 13.029 -15.624 1.00 96.38 108 SER A CA 1
ATOM 873 C C . SER A 1 108 ? 10.900 12.806 -15.142 1.00 96.38 108 SER A C 1
ATOM 875 O O . SER A 1 108 ? 11.243 11.779 -14.545 1.00 96.38 108 SER A O 1
ATOM 877 N N . LYS A 1 109 ? 11.741 13.819 -15.371 1.00 95.31 109 LYS A N 1
ATOM 878 C CA . LYS A 1 109 ? 13.133 13.849 -14.901 1.00 95.31 109 LYS A CA 1
ATOM 879 C C . LYS A 1 109 ? 13.272 14.217 -13.418 1.00 95.31 109 LYS A C 1
ATOM 881 O O . LYS A 1 109 ? 14.375 14.125 -12.886 1.00 95.31 109 LYS A O 1
ATOM 886 N N . GLN A 1 110 ? 12.186 14.627 -12.767 1.00 94.38 110 GLN A N 1
ATOM 887 C CA . GLN A 1 110 ? 12.170 15.094 -11.381 1.00 94.38 110 GLN A CA 1
ATOM 888 C C . GLN A 1 110 ? 11.512 14.076 -10.451 1.00 94.38 110 GLN A C 1
ATOM 890 O O . GLN A 1 110 ? 10.699 13.256 -10.877 1.00 94.38 110 GLN A O 1
ATOM 895 N N . ASN A 1 111 ? 11.842 14.145 -9.163 1.00 96.06 111 ASN A N 1
ATOM 896 C CA . ASN A 1 111 ? 11.150 13.358 -8.149 1.00 96.06 111 ASN A CA 1
ATOM 897 C C . ASN A 1 111 ? 9.734 13.906 -7.929 1.00 96.06 111 ASN A C 1
ATOM 899 O O . ASN A 1 111 ? 9.501 15.113 -7.984 1.00 96.06 111 ASN A O 1
ATOM 903 N N . ILE A 1 112 ? 8.798 13.006 -7.650 1.00 95.56 112 ILE A N 1
ATOM 904 C CA . ILE A 1 112 ? 7.406 13.319 -7.335 1.00 95.56 112 ILE A CA 1
ATOM 905 C C . ILE A 1 112 ? 7.147 12.967 -5.875 1.00 95.56 112 ILE A C 1
ATOM 907 O O . ILE A 1 112 ? 7.520 11.888 -5.413 1.00 95.56 112 ILE A O 1
ATOM 911 N N . TYR A 1 113 ? 6.483 13.885 -5.178 1.00 96.00 113 TYR A N 1
ATOM 912 C CA . TYR A 1 113 ? 6.019 13.723 -3.806 1.00 96.00 113 TYR A CA 1
ATOM 913 C C . TYR A 1 113 ? 4.512 13.940 -3.778 1.00 96.00 113 TYR A C 1
ATOM 915 O O . TYR A 1 113 ? 3.998 14.854 -4.424 1.00 96.00 113 TYR A O 1
ATOM 923 N N . THR A 1 114 ? 3.783 13.075 -3.090 1.00 95.94 114 THR A N 1
ATOM 924 C CA . THR A 1 114 ? 2.321 13.095 -3.066 1.00 95.94 114 THR A CA 1
ATOM 925 C C . THR A 1 114 ? 1.830 12.624 -1.708 1.00 95.94 114 THR A C 1
ATOM 927 O O . THR A 1 114 ? 2.348 11.656 -1.166 1.00 95.94 114 THR A O 1
ATOM 930 N N . ASP A 1 115 ? 0.799 13.273 -1.185 1.00 97.31 115 ASP A N 1
ATOM 931 C CA . ASP A 1 115 ? 0.223 12.938 0.112 1.00 97.31 115 ASP A CA 1
ATOM 932 C C . ASP A 1 115 ? -1.025 12.082 -0.073 1.00 97.31 115 ASP A C 1
ATOM 934 O O . ASP A 1 115 ? -1.985 12.527 -0.707 1.00 97.31 115 ASP A O 1
ATOM 938 N N . LEU A 1 116 ? -1.031 10.877 0.500 1.00 98.19 116 LEU A N 1
ATOM 939 C CA . LEU A 1 116 ? -2.241 10.079 0.690 1.00 98.19 116 LEU A CA 1
ATOM 940 C C . LEU A 1 116 ? -2.803 10.362 2.084 1.00 98.19 116 LEU A C 1
ATOM 942 O O . LEU A 1 116 ? -2.209 9.991 3.095 1.00 98.19 116 LEU A O 1
ATOM 946 N N . ILE A 1 117 ? -3.969 10.997 2.124 1.00 98.38 117 ILE A N 1
ATOM 947 C CA . ILE A 1 117 ? -4.636 11.447 3.343 1.00 98.38 117 ILE A CA 1
ATOM 948 C C . ILE A 1 117 ? -5.858 10.570 3.614 1.00 98.38 117 ILE A C 1
ATOM 950 O O . ILE A 1 117 ? -6.771 10.470 2.790 1.00 98.38 117 ILE A O 1
ATOM 954 N N . ILE A 1 118 ? -5.894 9.980 4.807 1.00 98.06 118 ILE A N 1
ATOM 955 C CA . ILE A 1 118 ? -6.958 9.097 5.292 1.00 98.06 118 ILE A CA 1
ATOM 956 C C . ILE A 1 118 ? -7.612 9.764 6.518 1.00 98.06 118 ILE A C 1
ATOM 958 O O . ILE A 1 118 ? -7.037 9.733 7.610 1.00 98.06 118 ILE A O 1
ATOM 962 N N . PRO A 1 119 ? -8.775 10.425 6.352 1.00 97.00 119 PRO A N 1
ATOM 963 C CA . PRO A 1 119 ? -9.445 11.170 7.418 1.00 97.00 119 PRO A CA 1
ATOM 964 C C . PRO A 1 119 ? -10.449 10.303 8.191 1.00 97.00 119 PRO A C 1
ATOM 966 O O . PRO A 1 119 ? -11.608 10.168 7.799 1.00 97.00 119 PRO A O 1
ATOM 969 N N . LEU A 1 120 ? -10.034 9.738 9.321 1.00 96.81 120 LEU A N 1
ATOM 970 C CA . LEU A 1 120 ? -10.912 8.970 10.201 1.00 96.81 120 LEU A CA 1
ATOM 971 C C . LEU A 1 120 ? -11.753 9.901 11.065 1.00 96.81 120 LEU A C 1
ATOM 973 O O . LEU A 1 120 ? -11.224 10.694 11.838 1.00 96.81 120 LEU A O 1
ATOM 977 N N . SER A 1 121 ? -13.070 9.784 10.939 1.00 95.56 121 SER A N 1
ATOM 978 C CA . SER A 1 121 ? -14.024 10.547 11.746 1.00 95.56 121 SER A CA 1
ATOM 979 C C . SER A 1 121 ? -14.344 9.823 13.052 1.00 95.56 121 SER A C 1
ATOM 981 O O . SER A 1 121 ? -14.196 8.605 13.141 1.00 95.56 121 SER A O 1
ATOM 983 N N . ASN A 1 122 ? -14.880 10.555 14.028 1.00 95.44 122 ASN A N 1
ATOM 984 C CA . ASN A 1 122 ? -15.343 10.016 15.306 1.00 95.44 122 ASN A CA 1
ATOM 985 C C . ASN A 1 122 ? -14.238 9.324 16.121 1.00 95.44 122 ASN A C 1
ATOM 987 O O . ASN A 1 122 ? -14.484 8.291 16.728 1.00 95.44 122 ASN A O 1
ATOM 991 N N . THR A 1 123 ? -13.029 9.878 16.137 1.00 96.38 123 THR A N 1
ATOM 992 C CA . THR A 1 123 ? -11.884 9.363 16.896 1.00 96.38 123 THR A CA 1
ATOM 993 C C . THR A 1 123 ? -11.451 10.362 17.970 1.00 96.38 123 THR A C 1
ATOM 995 O O . THR A 1 123 ? -11.459 11.578 17.770 1.00 96.38 123 THR A O 1
ATOM 998 N N . THR A 1 124 ? -11.072 9.850 19.138 1.00 96.62 124 THR A N 1
ATOM 999 C CA . THR A 1 124 ? -10.587 10.636 20.284 1.00 96.62 124 THR A CA 1
ATOM 1000 C C . THR A 1 124 ? -9.153 10.302 20.659 1.00 96.62 124 THR A C 1
ATOM 1002 O O . THR A 1 124 ? -8.475 11.140 21.238 1.00 96.62 124 THR A O 1
ATOM 1005 N N . THR A 1 125 ? -8.685 9.096 20.346 1.00 97.00 125 THR A N 1
ATOM 1006 C CA . THR A 1 125 ? -7.314 8.641 20.602 1.00 97.00 125 THR A CA 1
ATOM 1007 C C . THR A 1 125 ? -6.874 7.672 19.507 1.00 97.00 125 THR A C 1
ATOM 1009 O O . THR A 1 125 ? -7.687 7.186 18.712 1.00 97.00 125 THR A O 1
ATOM 1012 N N . TYR A 1 126 ? -5.574 7.397 19.446 1.00 97.44 126 TYR A N 1
ATOM 1013 C CA . TYR A 1 126 ? -5.008 6.386 18.565 1.00 97.44 126 TYR A CA 1
ATOM 1014 C C . TYR A 1 126 ? -3.798 5.715 19.221 1.00 97.44 126 TYR A C 1
ATOM 1016 O O . TYR A 1 126 ? -3.169 6.301 20.100 1.00 97.44 126 TYR A O 1
ATOM 1024 N N . ASN A 1 127 ? -3.477 4.504 18.774 1.00 97.31 127 ASN A N 1
ATOM 1025 C CA . ASN A 1 127 ? -2.254 3.781 19.109 1.00 97.31 127 ASN A CA 1
ATOM 1026 C C . ASN A 1 127 ? -1.639 3.217 17.823 1.00 97.31 127 ASN A C 1
ATOM 1028 O O . ASN A 1 127 ? -2.356 2.609 17.027 1.00 97.31 127 ASN A O 1
ATOM 1032 N N . LEU A 1 128 ? -0.336 3.414 17.624 1.00 98.06 128 LEU A N 1
ATOM 1033 C CA . LEU A 1 128 ? 0.411 2.846 16.504 1.00 98.06 128 LEU A CA 1
ATOM 1034 C C . LEU A 1 128 ? 1.443 1.854 17.037 1.00 98.06 128 LEU A C 1
ATOM 1036 O O . LEU A 1 128 ? 2.439 2.252 17.632 1.00 98.06 128 LEU A O 1
ATOM 1040 N N . GLU A 1 129 ? 1.223 0.579 16.749 1.00 98.06 129 GLU A N 1
ATOM 1041 C CA . GLU A 1 129 ? 2.146 -0.508 17.062 1.00 98.06 129 GLU A CA 1
ATOM 1042 C C . GLU A 1 129 ? 3.104 -0.695 15.886 1.00 98.06 129 GLU A C 1
ATOM 1044 O O . GLU A 1 129 ? 2.706 -1.200 14.830 1.00 98.06 129 GLU A O 1
ATOM 1049 N N . LYS A 1 130 ? 4.355 -0.251 16.034 1.00 97.75 130 LYS A N 1
ATOM 1050 C CA . LYS A 1 130 ? 5.346 -0.296 14.951 1.00 97.75 130 LYS A CA 1
ATOM 1051 C C . LYS A 1 130 ? 6.165 -1.574 14.997 1.00 97.75 130 LYS A C 1
ATOM 1053 O O . LYS A 1 130 ? 6.576 -2.028 16.062 1.00 97.75 130 LYS A O 1
ATOM 1058 N N . TYR A 1 131 ? 6.482 -2.108 13.821 1.00 96.31 131 TYR A N 1
ATOM 1059 C CA . TYR A 1 131 ? 7.424 -3.227 13.704 1.00 96.31 131 TYR A CA 1
ATOM 1060 C C . TYR A 1 131 ? 8.837 -2.823 14.143 1.00 96.31 131 TYR A C 1
ATOM 1062 O O . TYR A 1 131 ? 9.531 -3.618 14.768 1.00 96.31 131 TYR A O 1
ATOM 1070 N N . SER A 1 132 ? 9.225 -1.564 13.900 1.00 95.00 132 SER A N 1
ATOM 1071 C CA . SER A 1 132 ? 10.526 -1.007 14.306 1.00 95.00 132 SER A CA 1
ATOM 1072 C C . SER A 1 132 ? 10.792 -1.037 15.805 1.00 95.00 132 SER A C 1
ATOM 1074 O O . SER A 1 132 ? 11.946 -0.949 16.210 1.00 95.00 132 SER A O 1
ATOM 1076 N N . ASP A 1 133 ? 9.739 -1.143 16.613 1.00 94.81 133 ASP A N 1
ATOM 1077 C CA . ASP A 1 133 ? 9.839 -1.112 18.069 1.00 94.81 133 ASP A CA 1
ATOM 1078 C C . ASP A 1 133 ? 10.013 -2.527 18.648 1.00 94.81 133 ASP A C 1
ATOM 1080 O O . ASP A 1 133 ? 10.133 -2.683 19.860 1.00 94.81 133 ASP A O 1
ATOM 1084 N N . ARG A 1 134 ? 9.974 -3.569 17.800 1.00 91.00 134 ARG A N 1
ATOM 1085 C CA . ARG A 1 134 ? 10.078 -4.975 18.212 1.00 91.00 134 ARG A CA 1
ATOM 1086 C C . ARG A 1 134 ? 11.497 -5.505 18.072 1.00 91.00 134 ARG A C 1
ATOM 1088 O O . ARG A 1 134 ? 12.058 -5.964 19.058 1.00 91.00 134 ARG A O 1
ATOM 1095 N N . ASP A 1 135 ? 12.051 -5.454 16.862 1.00 90.31 135 ASP A N 1
ATOM 1096 C CA . ASP A 1 135 ? 13.398 -5.953 16.574 1.00 90.31 135 ASP A CA 1
ATOM 1097 C C . ASP A 1 135 ? 13.928 -5.404 15.233 1.00 90.31 135 ASP A C 1
ATOM 1099 O O . ASP A 1 135 ? 13.200 -4.774 14.459 1.00 90.31 135 ASP A O 1
ATOM 1103 N N . LYS A 1 136 ? 15.209 -5.646 14.943 1.00 90.94 136 LYS A N 1
ATOM 1104 C CA . LYS A 1 136 ? 15.861 -5.344 13.667 1.00 90.94 136 LYS A CA 1
ATOM 1105 C C . LYS A 1 136 ? 15.944 -6.600 12.810 1.00 90.94 136 LYS A C 1
ATOM 1107 O O . LYS A 1 136 ? 16.255 -7.682 13.290 1.00 90.94 136 LYS A O 1
ATOM 1112 N N . ILE A 1 137 ? 15.763 -6.439 11.501 1.00 92.44 137 ILE A N 1
ATOM 1113 C CA . ILE A 1 137 ? 16.007 -7.540 10.567 1.00 92.44 137 ILE A CA 1
ATOM 1114 C C . ILE A 1 137 ? 17.504 -7.850 10.523 1.00 92.44 137 ILE A C 1
ATOM 1116 O O . ILE A 1 137 ? 18.315 -6.992 10.160 1.00 92.44 137 ILE A O 1
ATOM 1120 N N . ILE A 1 138 ? 17.850 -9.103 10.808 1.00 92.81 138 ILE A N 1
ATOM 1121 C CA . ILE A 1 138 ? 19.182 -9.650 10.565 1.00 92.81 138 ILE A CA 1
ATOM 1122 C C . ILE A 1 138 ? 19.223 -10.150 9.122 1.00 92.81 138 ILE A C 1
ATOM 1124 O O . ILE A 1 138 ? 18.589 -11.142 8.769 1.00 92.81 138 ILE A O 1
ATOM 1128 N N . ARG A 1 139 ? 19.955 -9.439 8.262 1.00 92.56 139 ARG A N 1
ATOM 1129 C CA . ARG A 1 139 ? 20.038 -9.780 6.838 1.00 92.56 139 ARG A CA 1
ATOM 1130 C C . ARG A 1 139 ? 21.085 -10.852 6.609 1.00 92.56 139 ARG A C 1
ATOM 1132 O O . ARG A 1 139 ? 22.255 -10.651 6.921 1.00 92.56 139 ARG A O 1
ATOM 1139 N N . GLN A 1 140 ? 20.661 -11.954 6.010 1.00 89.50 140 GLN A N 1
ATOM 1140 C CA . GLN A 1 140 ? 21.557 -13.014 5.574 1.00 89.50 140 GLN A CA 1
ATOM 1141 C C . GLN A 1 140 ? 21.766 -12.911 4.065 1.00 89.50 140 GLN A C 1
ATOM 1143 O O . GLN A 1 140 ? 20.844 -12.585 3.314 1.00 89.50 140 GLN A O 1
ATOM 1148 N N . HIS A 1 141 ? 23.003 -13.138 3.629 1.00 92.06 141 HIS A N 1
ATOM 1149 C CA . HIS A 1 141 ? 23.319 -13.222 2.212 1.00 92.06 141 HIS A CA 1
ATOM 1150 C C . HIS A 1 141 ? 23.006 -14.632 1.716 1.00 92.06 141 HIS A C 1
ATOM 1152 O O . HIS A 1 141 ? 23.650 -15.593 2.132 1.00 92.06 141 HIS A O 1
ATOM 1158 N N . ASP A 1 142 ? 22.076 -14.744 0.778 1.00 92.00 142 ASP A N 1
ATOM 1159 C CA . ASP A 1 142 ? 21.801 -15.989 0.076 1.00 92.00 142 ASP A CA 1
ATOM 1160 C C . ASP A 1 142 ? 22.630 -16.076 -1.221 1.00 92.00 142 ASP A C 1
ATOM 1162 O O . ASP A 1 142 ? 22.784 -15.094 -1.946 1.00 92.00 142 ASP A O 1
ATOM 1166 N N . HIS A 1 143 ? 23.192 -17.244 -1.530 1.00 91.81 143 HIS A N 1
ATOM 1167 C CA . HIS A 1 143 ? 24.064 -17.438 -2.696 1.00 91.81 143 HIS A CA 1
ATOM 1168 C C . HIS A 1 143 ? 23.328 -17.383 -4.052 1.00 91.81 143 HIS A C 1
ATOM 1170 O O . HIS A 1 143 ? 23.962 -17.153 -5.081 1.00 91.81 143 HIS A O 1
ATOM 1176 N N . VAL A 1 144 ? 22.006 -17.563 -4.059 1.00 90.06 144 VAL A N 1
ATOM 1177 C CA . VAL A 1 144 ? 21.120 -17.505 -5.231 1.00 90.06 144 VAL A CA 1
ATOM 1178 C C . VAL A 1 144 ? 20.444 -16.136 -5.349 1.00 90.06 144 VAL A C 1
ATOM 1180 O O . VAL A 1 144 ? 20.395 -15.553 -6.438 1.00 90.06 144 VAL A O 1
ATOM 1183 N N . PHE A 1 145 ? 19.908 -15.617 -4.241 1.00 89.44 145 PHE A N 1
ATOM 1184 C CA . PHE A 1 145 ? 19.076 -14.405 -4.216 1.00 89.44 145 PHE A CA 1
ATOM 1185 C C . PHE A 1 145 ? 19.845 -13.130 -3.834 1.00 89.44 145 PHE A C 1
ATOM 1187 O O . PHE A 1 145 ? 19.377 -12.016 -4.115 1.00 89.44 145 PHE A O 1
ATOM 1194 N N . GLY A 1 146 ? 21.022 -13.271 -3.222 1.00 92.38 146 GLY A N 1
ATOM 1195 C CA . GLY A 1 146 ? 21.768 -12.181 -2.608 1.00 92.38 146 GLY A CA 1
ATOM 1196 C C . GLY A 1 146 ? 21.138 -11.724 -1.294 1.00 92.38 146 GLY A C 1
ATOM 1197 O O . GLY A 1 146 ? 20.595 -12.516 -0.529 1.00 92.38 146 GLY A O 1
ATOM 1198 N N . ILE A 1 147 ? 21.198 -10.418 -1.035 1.00 93.56 147 ILE A N 1
ATOM 1199 C CA . ILE A 1 147 ? 20.525 -9.798 0.109 1.00 93.56 147 ILE A CA 1
ATOM 1200 C C . ILE A 1 147 ? 19.187 -9.232 -0.361 1.00 93.56 147 ILE A C 1
ATOM 1202 O O . ILE A 1 147 ? 19.138 -8.428 -1.293 1.00 93.56 147 ILE A O 1
ATOM 1206 N N . ASP A 1 148 ? 18.105 -9.608 0.317 1.00 94.56 148 ASP A N 1
ATOM 1207 C CA . ASP A 1 148 ? 16.834 -8.904 0.188 1.00 94.56 148 ASP A CA 1
ATOM 1208 C C . ASP A 1 148 ? 16.863 -7.626 1.062 1.00 94.56 148 ASP A C 1
ATOM 1210 O O . ASP A 1 148 ? 16.956 -7.725 2.291 1.00 94.56 148 ASP A O 1
ATOM 1214 N N . PRO A 1 149 ? 16.831 -6.421 0.456 1.00 94.94 149 PRO A N 1
ATOM 1215 C CA . PRO A 1 149 ? 16.896 -5.143 1.169 1.00 94.94 149 PRO A CA 1
ATOM 1216 C C . PRO A 1 149 ? 15.577 -4.730 1.829 1.00 94.94 149 PRO A C 1
ATOM 1218 O O . PRO A 1 149 ? 15.570 -3.789 2.622 1.00 94.94 149 PRO A O 1
ATOM 1221 N N . THR A 1 150 ? 14.460 -5.363 1.472 1.00 95.00 150 THR A N 1
ATOM 1222 C CA . THR A 1 150 ? 13.138 -4.934 1.930 1.00 95.00 150 THR A CA 1
ATOM 1223 C C . THR A 1 150 ? 12.916 -5.341 3.382 1.00 95.00 150 THR A C 1
ATOM 1225 O O . THR A 1 150 ? 13.619 -6.200 3.935 1.00 95.00 150 THR A O 1
ATOM 1228 N N . SER A 1 151 ? 11.975 -4.680 4.044 1.00 93.81 151 SER A N 1
ATOM 1229 C CA . SER A 1 151 ? 11.637 -4.977 5.435 1.00 93.81 151 SER A CA 1
ATOM 1230 C C . SER A 1 151 ? 10.134 -5.171 5.628 1.00 93.81 151 SER A C 1
ATOM 1232 O O . SER A 1 151 ? 9.435 -5.581 4.711 1.00 93.81 151 SER A O 1
ATOM 1234 N N . TYR A 1 152 ? 9.644 -4.924 6.832 1.00 93.94 152 TYR A N 1
ATOM 1235 C CA . TYR A 1 152 ? 8.259 -5.065 7.253 1.00 93.94 152 TYR A CA 1
ATOM 1236 C C . TYR A 1 152 ? 7.396 -3.823 6.929 1.00 93.94 152 TYR A C 1
ATOM 1238 O O . TYR A 1 152 ? 7.926 -2.749 6.617 1.00 93.94 152 TYR A O 1
ATOM 1246 N N . PRO A 1 153 ? 6.056 -3.929 7.040 1.00 95.75 153 PRO A N 1
ATOM 1247 C CA . PRO A 1 153 ? 5.148 -2.777 7.024 1.00 95.75 153 PRO A CA 1
ATOM 1248 C C . PRO A 1 153 ? 5.441 -1.785 8.162 1.00 95.75 153 PRO A C 1
ATOM 1250 O O . PRO A 1 153 ? 6.092 -2.120 9.143 1.00 95.75 153 PRO A O 1
ATOM 1253 N N . ILE A 1 154 ? 4.910 -0.565 8.086 1.00 97.69 154 ILE A N 1
ATOM 1254 C CA . ILE A 1 154 ? 5.104 0.468 9.118 1.00 97.69 154 ILE A CA 1
ATOM 1255 C C . ILE A 1 154 ? 4.582 -0.014 10.481 1.00 97.69 154 ILE A C 1
ATOM 1257 O O . ILE A 1 154 ? 5.281 0.077 11.492 1.00 97.69 154 ILE A O 1
ATOM 1261 N N . GLY A 1 155 ? 3.351 -0.529 10.519 1.00 97.62 155 GLY A N 1
ATOM 1262 C CA . GLY A 1 155 ? 2.712 -0.934 11.768 1.00 97.62 155 GLY A CA 1
ATOM 1263 C C . GLY A 1 155 ? 1.198 -1.055 11.691 1.00 97.62 155 GLY A C 1
ATOM 1264 O O . GLY A 1 155 ? 0.587 -0.823 10.643 1.00 97.62 155 GLY A O 1
ATOM 1265 N N . VAL A 1 156 ? 0.608 -1.395 12.838 1.00 98.31 156 VAL A N 1
ATOM 1266 C CA . VAL A 1 156 ? -0.841 -1.474 13.044 1.00 98.31 156 VAL A CA 1
ATOM 1267 C C . VAL A 1 156 ? -1.312 -0.226 13.784 1.00 98.31 156 VAL A C 1
ATOM 1269 O O . VAL A 1 156 ? -0.980 -0.015 14.949 1.00 98.31 156 VAL A O 1
ATOM 1272 N N . LEU A 1 157 ? -2.097 0.608 13.107 1.00 98.38 157 LEU A N 1
ATOM 1273 C CA . LEU A 1 157 ? -2.729 1.790 13.681 1.00 98.38 157 LEU A CA 1
ATOM 1274 C C . LEU A 1 157 ? -4.160 1.461 14.095 1.00 98.38 157 LEU A C 1
ATOM 1276 O O . LEU A 1 157 ? -5.001 1.170 13.248 1.00 98.38 157 LEU A O 1
ATOM 1280 N N . ASN A 1 158 ? -4.452 1.584 15.382 1.00 97.94 158 ASN A N 1
ATOM 1281 C CA . ASN A 1 158 ? -5.805 1.515 15.912 1.00 97.94 158 ASN A CA 1
ATOM 1282 C C . ASN A 1 158 ? -6.261 2.909 16.338 1.00 97.94 158 ASN A C 1
ATOM 1284 O O . ASN A 1 158 ? -5.523 3.631 17.008 1.00 97.94 158 ASN A O 1
ATOM 1288 N N . THR A 1 159 ? -7.482 3.288 15.976 1.00 97.75 159 THR A N 1
ATOM 1289 C CA . THR A 1 159 ? -8.128 4.505 16.472 1.00 97.75 159 THR A CA 1
ATOM 1290 C C . THR A 1 159 ? -9.340 4.158 17.310 1.00 97.75 159 THR A C 1
ATOM 1292 O O . THR A 1 159 ? -10.022 3.157 17.072 1.00 97.75 159 THR A O 1
ATOM 1295 N N . TYR A 1 160 ? -9.613 4.998 18.302 1.00 97.06 160 TYR A N 1
ATOM 1296 C CA . TYR A 1 160 ? -10.639 4.728 19.294 1.00 97.06 160 TYR A CA 1
ATOM 1297 C C . TYR A 1 160 ? -11.529 5.939 19.506 1.00 97.06 160 TYR A C 1
ATOM 1299 O O . TYR A 1 160 ? -11.092 7.086 19.386 1.00 97.06 160 TYR A O 1
ATOM 1307 N N . ASN A 1 161 ? -12.772 5.667 19.877 1.00 96.31 161 ASN A N 1
ATOM 1308 C CA . ASN A 1 161 ? -13.648 6.615 20.540 1.00 96.31 161 ASN A CA 1
ATOM 1309 C C . ASN A 1 161 ? -13.958 6.060 21.922 1.00 96.31 161 ASN A C 1
ATOM 1311 O O . ASN A 1 161 ? -14.596 5.009 22.037 1.00 96.31 161 ASN A O 1
ATOM 1315 N N . LYS A 1 162 ? -13.478 6.742 22.965 1.00 90.25 162 LYS A N 1
ATOM 1316 C CA . LYS A 1 162 ? -13.440 6.179 24.322 1.00 90.25 162 LYS A CA 1
ATOM 1317 C C . LYS A 1 162 ? -12.689 4.834 24.289 1.00 90.25 162 LYS A C 1
ATOM 1319 O O . LYS A 1 162 ? -11.509 4.826 23.961 1.00 90.25 162 LYS A O 1
ATOM 1324 N N . ASN A 1 163 ? -13.381 3.717 24.529 1.00 88.12 163 ASN A N 1
ATOM 1325 C CA . ASN A 1 163 ? -12.804 2.367 24.570 1.00 88.12 163 ASN A CA 1
ATOM 1326 C C . ASN A 1 163 ? -13.214 1.487 23.377 1.00 88.12 163 ASN A C 1
ATOM 1328 O O . ASN A 1 163 ? -12.921 0.296 23.361 1.00 88.12 163 ASN A O 1
ATOM 1332 N N . GLN A 1 164 ? -13.921 2.041 22.389 1.00 93.75 164 GLN A N 1
ATOM 1333 C CA . GLN A 1 164 ? -14.364 1.294 21.213 1.00 93.75 164 GLN A CA 1
ATOM 1334 C C . GLN A 1 164 ? -13.447 1.585 20.030 1.00 93.75 164 GLN A C 1
ATOM 1336 O O . GLN A 1 164 ? -13.202 2.748 19.703 1.00 93.75 164 GLN A O 1
ATOM 1341 N N . THR A 1 165 ? -12.953 0.531 19.377 1.00 94.50 165 THR A N 1
ATOM 1342 C CA . THR A 1 165 ? -12.202 0.655 18.124 1.00 94.50 165 THR A CA 1
ATOM 1343 C C . THR A 1 165 ? -13.109 1.214 17.036 1.00 94.50 165 THR A C 1
ATOM 1345 O O . THR A 1 165 ? -14.180 0.678 16.769 1.00 94.50 165 THR A O 1
ATOM 1348 N N . VAL A 1 166 ? -12.659 2.298 16.413 1.00 95.38 166 VAL A N 1
ATOM 1349 C CA . VAL A 1 166 ? -13.348 2.980 15.312 1.00 95.38 166 VAL A CA 1
ATOM 1350 C C . VAL A 1 166 ? -12.796 2.514 13.972 1.00 95.38 166 VAL A C 1
ATOM 1352 O O . VAL A 1 166 ? -13.552 2.304 13.026 1.00 95.38 166 VAL A O 1
ATOM 1355 N N . ALA A 1 167 ? -11.474 2.364 13.896 1.00 96.81 167 ALA A N 1
ATOM 1356 C CA . ALA A 1 167 ? -10.793 1.776 12.760 1.00 96.81 167 ALA A CA 1
ATOM 1357 C C . ALA A 1 167 ? -9.490 1.103 13.202 1.00 96.81 167 ALA A C 1
ATOM 1359 O O . ALA A 1 167 ? -8.856 1.504 14.180 1.00 96.81 167 ALA A O 1
ATOM 1360 N N . SER A 1 168 ? -9.084 0.099 12.439 1.00 97.94 168 SER A N 1
ATOM 1361 C CA . SER A 1 168 ? -7.798 -0.578 12.540 1.00 97.94 168 SER A CA 1
ATOM 1362 C C . SER A 1 168 ? -7.181 -0.644 11.150 1.00 97.94 168 SER A C 1
ATOM 1364 O O . SER A 1 168 ? -7.867 -0.974 10.178 1.00 97.94 168 SER A O 1
ATOM 1366 N N . MET A 1 169 ? -5.906 -0.284 11.034 1.00 98.06 169 MET A N 1
ATOM 1367 C CA . MET A 1 169 ? -5.202 -0.218 9.759 1.00 98.06 169 MET A CA 1
ATOM 1368 C C . MET A 1 169 ? -3.830 -0.867 9.841 1.00 98.06 169 MET A C 1
ATOM 1370 O O . MET A 1 169 ? -3.083 -0.596 10.774 1.00 98.06 169 MET A O 1
ATOM 1374 N N . MET A 1 170 ? -3.470 -1.651 8.827 1.00 98.06 170 MET A N 1
ATOM 1375 C CA . MET A 1 170 ? -2.083 -2.042 8.581 1.00 98.06 170 MET A CA 1
ATOM 1376 C C . MET A 1 170 ? -1.515 -1.090 7.532 1.00 98.06 170 MET A C 1
ATOM 1378 O O . MET A 1 170 ? -2.042 -1.001 6.420 1.00 98.06 170 MET A O 1
ATOM 1382 N N . LEU A 1 171 ? -0.465 -0.364 7.903 1.00 98.38 171 LEU A N 1
ATOM 1383 C CA . LEU A 1 171 ? 0.159 0.650 7.061 1.00 98.38 171 LEU A CA 1
ATOM 1384 C C . LEU A 1 171 ? 1.376 0.048 6.349 1.00 98.38 171 LEU A C 1
ATOM 1386 O O . LEU A 1 171 ? 2.357 -0.317 6.995 1.00 98.38 171 LEU A O 1
ATOM 1390 N N . GLY A 1 172 ? 1.321 -0.058 5.023 1.00 97.75 172 GLY A N 1
ATOM 1391 C CA . GLY A 1 172 ? 2.464 -0.439 4.201 1.00 97.75 172 GLY A CA 1
ATOM 1392 C C . GLY A 1 172 ? 3.453 0.711 4.017 1.00 97.75 172 GLY A C 1
ATOM 1393 O O . GLY A 1 172 ? 3.124 1.882 4.208 1.00 97.75 172 GLY A O 1
ATOM 1394 N N . LYS A 1 173 ? 4.678 0.374 3.610 1.00 97.94 173 LYS A N 1
ATOM 1395 C CA . LYS A 1 173 ? 5.691 1.356 3.204 1.00 97.94 173 LYS A CA 1
ATOM 1396 C C . LYS A 1 173 ? 5.431 1.877 1.789 1.00 97.94 173 LYS A C 1
ATOM 1398 O O . LYS A 1 173 ? 4.526 1.416 1.085 1.00 97.94 173 LYS A O 1
ATOM 1403 N N . ASN A 1 174 ? 6.226 2.850 1.362 1.00 98.31 174 ASN A N 1
ATOM 1404 C CA . ASN A 1 174 ? 6.314 3.260 -0.030 1.00 98.31 174 ASN A CA 1
ATOM 1405 C C . ASN A 1 174 ? 7.551 2.636 -0.694 1.00 98.31 174 ASN A C 1
ATOM 1407 O O . ASN A 1 174 ? 8.674 2.946 -0.315 1.00 98.31 174 ASN A O 1
ATOM 1411 N N . TYR A 1 175 ? 7.332 1.776 -1.687 1.00 98.44 175 TYR A N 1
ATOM 1412 C CA . TYR A 1 175 ? 8.358 1.043 -2.430 1.00 98.44 175 TYR A CA 1
ATOM 1413 C C . TYR A 1 175 ? 8.645 1.733 -3.762 1.00 98.44 175 TYR A C 1
ATOM 1415 O O . TYR A 1 175 ? 7.722 1.979 -4.543 1.00 98.44 175 TYR A O 1
ATOM 1423 N N . ILE A 1 176 ? 9.914 2.020 -4.042 1.00 98.62 176 ILE A N 1
ATOM 1424 C CA . ILE A 1 176 ? 10.356 2.711 -5.255 1.00 98.62 176 ILE A CA 1
ATOM 1425 C C . ILE A 1 176 ? 11.188 1.762 -6.102 1.00 98.62 176 ILE A C 1
ATOM 1427 O O . ILE A 1 176 ? 12.120 1.111 -5.630 1.00 98.62 176 ILE A O 1
ATOM 1431 N N . SER A 1 177 ? 10.836 1.676 -7.379 1.00 98.56 177 SER A N 1
ATOM 1432 C CA . SER A 1 177 ? 11.484 0.750 -8.303 1.00 98.56 177 SER A CA 1
ATOM 1433 C C . SER A 1 177 ? 11.262 1.113 -9.760 1.00 98.56 177 SER A C 1
ATOM 1435 O O . SER A 1 177 ? 10.280 1.757 -10.130 1.00 98.56 177 SER A O 1
ATOM 1437 N N . ARG A 1 178 ? 12.122 0.607 -10.635 1.00 97.81 178 ARG A N 1
ATOM 1438 C CA . ARG A 1 178 ? 11.983 0.724 -12.089 1.00 97.81 178 ARG A CA 1
ATOM 1439 C C . ARG A 1 178 ? 11.483 -0.584 -12.690 1.00 97.81 178 ARG A C 1
ATOM 1441 O O . ARG A 1 178 ? 11.734 -1.658 -12.155 1.00 97.81 178 ARG A O 1
ATOM 1448 N N . GLN A 1 179 ? 10.726 -0.516 -13.781 1.00 97.31 179 GLN A N 1
ATOM 1449 C CA . GLN A 1 179 ? 10.391 -1.712 -14.552 1.00 97.31 179 GLN A CA 1
ATOM 1450 C C . GLN A 1 179 ? 11.471 -1.947 -15.606 1.00 97.31 179 GLN A C 1
ATOM 1452 O O . GLN A 1 179 ? 11.667 -1.113 -16.487 1.00 97.31 179 GLN A O 1
ATOM 1457 N N . LEU A 1 180 ? 12.142 -3.088 -15.523 1.00 97.19 180 LEU A N 1
ATOM 1458 C CA . LEU A 1 180 ? 13.027 -3.585 -16.564 1.00 97.19 180 LEU A CA 1
ATOM 1459 C C . LEU A 1 180 ? 12.233 -4.507 -17.488 1.00 97.19 180 LEU A C 1
ATOM 1461 O O . LEU A 1 180 ? 11.410 -5.301 -17.027 1.00 97.19 180 LEU A O 1
ATOM 1465 N N . VAL A 1 181 ? 12.489 -4.407 -18.791 1.00 96.25 181 VAL A N 1
ATOM 1466 C CA . VAL A 1 181 ? 11.834 -5.233 -19.809 1.00 96.25 181 VAL A CA 1
ATOM 1467 C C . VAL A 1 181 ? 12.892 -5.790 -20.750 1.00 96.25 181 VAL A C 1
ATOM 1469 O O . VAL A 1 181 ? 13.623 -5.015 -21.364 1.00 96.25 181 VAL A O 1
ATOM 1472 N N . LYS A 1 182 ? 12.951 -7.116 -20.908 1.00 96.38 182 LYS A N 1
ATOM 1473 C CA . LYS A 1 182 ? 13.736 -7.765 -21.968 1.00 96.38 182 LYS A CA 1
ATOM 1474 C C . LYS A 1 182 ? 12.755 -8.383 -22.942 1.00 96.38 182 LYS A C 1
ATOM 1476 O O . LYS A 1 182 ? 11.940 -9.228 -22.583 1.00 96.38 182 LYS A O 1
ATOM 1481 N N . ARG A 1 183 ? 12.793 -7.902 -24.179 1.00 96.06 183 ARG A N 1
ATOM 1482 C CA . ARG A 1 183 ? 11.891 -8.336 -25.240 1.00 96.06 183 ARG A CA 1
ATOM 1483 C C . ARG A 1 183 ? 12.621 -9.352 -26.113 1.00 96.06 183 ARG A C 1
ATOM 1485 O O . ARG A 1 183 ? 13.662 -9.031 -26.669 1.00 96.06 183 ARG A O 1
ATOM 1492 N N . TYR A 1 184 ? 12.073 -10.559 -26.217 1.00 94.00 184 TYR A N 1
ATOM 1493 C CA . TYR A 1 184 ? 12.635 -11.650 -27.027 1.00 94.00 184 TYR A CA 1
ATOM 1494 C C . TYR A 1 184 ? 11.997 -11.708 -28.416 1.00 94.00 184 TYR A C 1
ATOM 1496 O O . TYR A 1 184 ? 12.609 -12.167 -29.372 1.00 94.00 184 TYR A O 1
ATOM 1504 N N . SER A 1 185 ? 10.749 -11.251 -28.530 1.00 94.50 185 SER A N 1
ATOM 1505 C CA . SER A 1 185 ? 10.023 -11.132 -29.795 1.00 94.50 185 SER A CA 1
ATOM 1506 C C . SER A 1 185 ? 8.929 -10.064 -29.686 1.00 94.50 185 SER A C 1
ATOM 1508 O O . SER A 1 185 ? 8.747 -9.449 -28.633 1.00 94.50 185 SER A O 1
ATOM 1510 N N . LYS A 1 186 ? 8.145 -9.854 -30.753 1.00 89.25 186 LYS A N 1
ATOM 1511 C CA . LYS A 1 186 ? 7.001 -8.922 -30.726 1.00 89.25 186 LYS A CA 1
ATOM 1512 C C . LYS A 1 186 ? 5.992 -9.245 -29.611 1.00 89.25 186 LYS A C 1
ATOM 1514 O O . LYS A 1 186 ? 5.418 -8.320 -29.046 1.00 89.25 186 LYS A O 1
ATOM 1519 N N . THR A 1 187 ? 5.815 -10.522 -29.264 1.00 92.25 187 THR A N 1
ATOM 1520 C CA . THR A 1 187 ? 4.812 -10.988 -28.288 1.00 92.25 187 THR A CA 1
ATOM 1521 C C . THR A 1 187 ? 5.406 -11.506 -26.980 1.00 92.25 187 THR A C 1
ATOM 1523 O O . THR A 1 187 ? 4.683 -11.624 -25.996 1.00 92.25 187 THR A O 1
ATOM 1526 N N . ARG A 1 188 ? 6.713 -11.800 -26.933 1.00 94.56 188 ARG A N 1
ATOM 1527 C CA . ARG A 1 188 ? 7.376 -12.349 -25.744 1.00 94.56 188 ARG A CA 1
ATOM 1528 C C . ARG A 1 188 ? 8.298 -11.331 -25.093 1.00 94.56 188 ARG A C 1
ATOM 1530 O O . ARG A 1 188 ? 9.251 -10.854 -25.713 1.00 94.56 188 ARG A O 1
ATOM 1537 N N . ALA A 1 189 ? 8.059 -11.068 -23.815 1.00 94.50 189 ALA A N 1
ATOM 1538 C CA . ALA A 1 189 ? 8.923 -10.250 -22.980 1.00 94.50 189 ALA A CA 1
ATOM 1539 C C . ALA A 1 189 ? 8.933 -10.762 -21.536 1.00 94.50 189 ALA A C 1
ATOM 1541 O O . ALA A 1 189 ? 7.934 -11.299 -21.060 1.00 94.50 189 ALA A O 1
ATOM 1542 N N . SER A 1 190 ? 10.056 -10.568 -20.854 1.00 93.38 190 SER A N 1
ATOM 1543 C CA . SER A 1 190 ? 10.192 -10.721 -19.408 1.00 93.38 190 SER A CA 1
ATOM 1544 C C . SER A 1 190 ? 10.185 -9.350 -18.737 1.00 93.38 190 SER A C 1
ATOM 1546 O O . SER A 1 190 ? 10.652 -8.355 -19.301 1.00 93.38 190 SER A O 1
ATOM 1548 N N . TYR A 1 191 ? 9.617 -9.304 -17.533 1.00 94.69 191 TYR A N 1
ATOM 1549 C CA . TYR A 1 191 ? 9.409 -8.086 -16.760 1.00 94.69 191 TYR A CA 1
ATOM 1550 C C . TYR A 1 191 ? 9.958 -8.294 -15.354 1.00 94.69 191 TYR A C 1
ATOM 1552 O O . TYR A 1 191 ? 9.563 -9.234 -14.667 1.00 94.69 191 TYR A O 1
ATO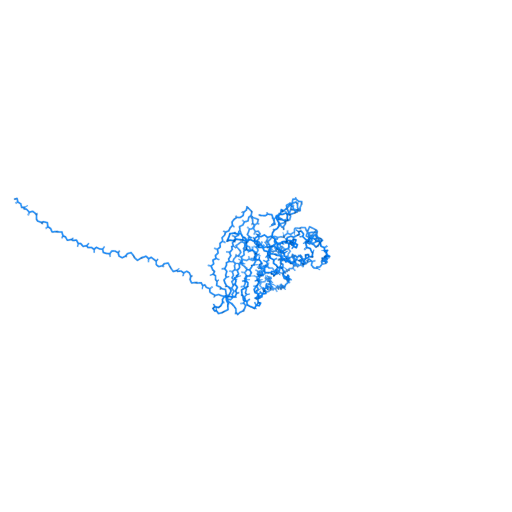M 1560 N N . VAL A 1 192 ? 10.839 -7.398 -14.921 1.00 96.94 192 VAL A N 1
ATOM 1561 C CA . VAL A 1 192 ? 11.438 -7.414 -13.581 1.00 96.94 192 VAL A CA 1
ATOM 1562 C C . VAL A 1 192 ? 11.267 -6.035 -12.956 1.00 96.94 192 VAL A C 1
ATOM 1564 O O . VAL A 1 192 ? 11.368 -5.015 -13.640 1.00 96.94 192 VAL A O 1
ATOM 1567 N N . ARG A 1 193 ? 11.000 -5.984 -11.650 1.00 97.38 193 ARG A N 1
ATOM 1568 C CA . ARG A 1 193 ? 11.038 -4.742 -10.876 1.00 97.38 193 ARG A CA 1
ATOM 1569 C C . ARG A 1 193 ? 12.412 -4.612 -10.248 1.00 97.38 193 ARG A C 1
ATOM 1571 O O . ARG A 1 193 ? 12.781 -5.410 -9.400 1.00 97.38 193 ARG A O 1
ATOM 1578 N N . GLU A 1 194 ? 13.172 -3.619 -10.675 1.00 97.88 194 GLU A N 1
ATOM 1579 C CA . GLU A 1 194 ? 14.434 -3.286 -10.030 1.00 97.88 194 GLU A CA 1
ATOM 1580 C C . GLU A 1 194 ? 14.164 -2.350 -8.858 1.00 97.88 194 GLU A C 1
ATOM 1582 O O . GLU A 1 194 ? 13.708 -1.223 -9.054 1.00 97.88 194 GLU A O 1
ATOM 1587 N N . PHE A 1 195 ? 14.396 -2.844 -7.647 1.00 98.19 195 PHE A N 1
ATOM 1588 C CA . PHE A 1 195 ? 14.176 -2.115 -6.405 1.00 98.19 195 PHE A CA 1
ATOM 1589 C C . PHE A 1 195 ? 15.266 -1.072 -6.156 1.00 98.19 195 PHE A C 1
ATOM 1591 O O . PHE A 1 195 ? 16.450 -1.366 -6.320 1.00 98.19 195 PHE A O 1
ATOM 1598 N N . PHE A 1 196 ? 14.865 0.121 -5.713 1.00 97.81 196 PHE A N 1
ATOM 1599 C CA . PHE A 1 196 ? 15.781 1.195 -5.326 1.00 97.81 196 PHE A CA 1
ATOM 1600 C C . PHE A 1 196 ? 15.759 1.435 -3.820 1.00 97.81 196 PHE A C 1
ATOM 1602 O O . PHE A 1 196 ? 16.793 1.346 -3.168 1.00 97.81 196 PHE A O 1
ATOM 1609 N N . GLU A 1 197 ? 14.585 1.730 -3.267 1.00 97.62 197 GLU A N 1
ATOM 1610 C CA . GLU A 1 197 ? 14.426 2.031 -1.846 1.00 97.62 197 GLU A CA 1
ATOM 1611 C C . GLU A 1 197 ? 12.988 1.767 -1.386 1.00 97.62 197 GLU A C 1
ATOM 1613 O O . GLU A 1 197 ? 12.047 1.719 -2.184 1.00 97.62 197 GLU A O 1
ATOM 1618 N N . GLU A 1 198 ? 12.824 1.640 -0.074 1.00 96.81 198 GLU A N 1
ATOM 1619 C CA . GLU A 1 198 ? 11.536 1.721 0.604 1.00 96.81 198 GLU A CA 1
ATOM 1620 C C . GLU A 1 198 ? 11.582 2.870 1.616 1.00 96.81 198 GLU A C 1
ATOM 1622 O O . GLU A 1 198 ? 12.628 3.149 2.198 1.00 96.81 198 GLU A O 1
ATOM 1627 N N . THR A 1 199 ? 10.457 3.550 1.818 1.00 97.19 199 THR A N 1
ATOM 1628 C CA . THR A 1 199 ? 10.342 4.664 2.768 1.00 97.19 199 THR A CA 1
ATOM 1629 C C . THR A 1 199 ? 9.092 4.514 3.631 1.00 97.19 199 THR A C 1
ATOM 1631 O O . THR A 1 199 ? 8.078 3.973 3.191 1.00 97.19 199 THR A O 1
ATOM 1634 N N . ASP A 1 200 ? 9.155 4.991 4.870 1.00 95.88 200 ASP A N 1
ATOM 1635 C CA . ASP A 1 200 ? 8.081 4.956 5.867 1.00 95.88 200 ASP A CA 1
ATOM 1636 C C . ASP A 1 200 ? 7.738 6.364 6.373 1.00 95.88 200 ASP A C 1
ATOM 1638 O O . ASP A 1 200 ? 7.494 6.588 7.555 1.00 95.88 200 ASP A O 1
ATOM 1642 N N . ASN A 1 201 ? 7.685 7.334 5.459 1.00 96.62 201 ASN A N 1
ATOM 1643 C CA . ASN A 1 201 ? 7.337 8.712 5.791 1.00 96.62 201 ASN A CA 1
ATOM 1644 C C . ASN A 1 201 ? 5.825 8.856 6.011 1.00 96.62 201 ASN A C 1
ATOM 1646 O O . ASN A 1 201 ? 5.034 8.783 5.066 1.00 96.62 201 ASN A O 1
ATOM 1650 N N . TYR A 1 202 ? 5.420 9.105 7.255 1.00 97.75 202 TYR A N 1
ATOM 1651 C CA . TYR A 1 202 ? 4.030 9.380 7.604 1.00 97.75 202 TYR A CA 1
ATOM 1652 C C . TYR A 1 202 ? 3.899 10.431 8.702 1.00 97.75 202 TYR A C 1
ATOM 1654 O O . TYR A 1 202 ? 4.811 10.673 9.493 1.00 97.75 202 TYR A O 1
ATOM 1662 N N . LYS A 1 203 ? 2.711 11.029 8.784 1.00 98.00 203 LYS A N 1
ATOM 1663 C CA . LYS A 1 203 ? 2.272 11.859 9.907 1.00 98.00 203 LYS A CA 1
ATOM 1664 C C . LYS A 1 203 ? 0.882 11.421 10.341 1.00 98.00 203 LYS A C 1
ATOM 1666 O O . LYS A 1 203 ? 0.003 11.232 9.504 1.00 98.00 203 LYS A O 1
ATOM 1671 N N . ILE A 1 204 ? 0.678 11.298 11.648 1.00 98.00 204 ILE A N 1
ATOM 1672 C CA . ILE A 1 204 ? -0.640 11.069 12.245 1.00 98.00 204 ILE A CA 1
ATOM 1673 C C . ILE A 1 204 ? -0.929 12.259 13.146 1.00 98.00 204 ILE A C 1
ATOM 1675 O O . ILE A 1 204 ? -0.119 12.591 14.009 1.00 98.00 204 ILE A O 1
ATOM 1679 N N . TYR A 1 205 ? -2.071 12.911 12.952 1.00 96.75 205 TYR A N 1
ATOM 1680 C CA . TYR A 1 205 ? -2.501 13.988 13.835 1.00 96.75 205 TYR A CA 1
ATOM 1681 C C . TYR A 1 205 ? -3.964 13.826 14.230 1.00 96.75 205 TYR A C 1
ATOM 1683 O O . TYR A 1 205 ? -4.817 13.439 13.430 1.00 96.75 205 TYR A O 1
ATOM 1691 N N . LEU A 1 206 ? -4.246 14.121 15.496 1.00 96.81 206 LEU A N 1
ATOM 1692 C CA . LEU A 1 206 ? -5.584 14.131 16.065 1.00 96.81 206 LEU A CA 1
ATOM 1693 C C . LEU A 1 206 ? -6.090 15.574 16.111 1.00 96.81 206 LEU A C 1
ATOM 1695 O O . LEU A 1 206 ? -5.431 16.458 16.653 1.00 96.81 206 LEU A O 1
ATOM 1699 N N . ASN A 1 207 ? -7.281 15.807 15.576 1.00 96.00 207 ASN A N 1
ATOM 1700 C CA . ASN A 1 207 ? -7.998 17.062 15.719 1.00 96.00 207 ASN A CA 1
ATOM 1701 C C . ASN A 1 207 ? -9.099 16.891 16.772 1.00 96.00 207 ASN A C 1
ATOM 1703 O O . ASN A 1 207 ? -10.195 16.413 16.472 1.00 96.00 207 ASN A O 1
ATOM 1707 N N . SER A 1 208 ? -8.815 17.317 18.004 1.00 92.50 208 SER A N 1
ATOM 1708 C CA . SER A 1 208 ? -9.739 17.180 19.137 1.00 92.50 208 SER A CA 1
ATOM 1709 C C . SER A 1 208 ? -11.049 17.954 18.953 1.00 92.50 208 SER A C 1
ATOM 1711 O O . SER A 1 208 ? -12.082 17.516 19.451 1.00 92.50 208 SER A O 1
ATOM 1713 N N . LYS A 1 209 ? -11.043 19.068 18.200 1.00 93.94 209 LYS A N 1
ATOM 1714 C CA . LYS A 1 209 ? -12.251 19.878 17.943 1.00 93.94 209 LYS A CA 1
ATOM 1715 C C . LYS A 1 209 ? -13.252 19.140 17.055 1.00 93.94 209 LYS A C 1
ATOM 1717 O O . LYS A 1 209 ? -14.449 19.183 17.302 1.00 93.94 209 LYS A O 1
ATOM 1722 N N . THR A 1 210 ? -12.754 18.451 16.032 1.00 94.69 210 THR A N 1
ATOM 1723 C CA . THR A 1 210 ? -13.580 17.710 15.059 1.00 94.69 210 THR A CA 1
ATOM 1724 C C . THR A 1 210 ? -13.672 16.216 15.365 1.00 94.69 210 THR A C 1
ATOM 1726 O O . THR A 1 210 ? -14.297 15.482 14.601 1.00 94.69 210 THR A O 1
ATOM 1729 N N . LYS A 1 211 ? -13.043 15.754 16.458 1.00 95.31 211 LYS A N 1
ATOM 1730 C CA . LYS A 1 211 ? -12.926 14.336 16.834 1.00 95.31 211 LYS A CA 1
ATOM 1731 C C . LYS A 1 211 ? -12.529 13.474 15.636 1.00 95.31 211 LYS A C 1
ATOM 1733 O O . LYS A 1 211 ? -13.262 12.570 15.238 1.00 95.31 211 LYS A O 1
ATOM 1738 N N . SER A 1 212 ? -11.427 13.843 14.992 1.00 96.38 212 SER A N 1
ATOM 1739 C CA . SER A 1 212 ? -10.965 13.188 13.769 1.00 96.38 212 SER A CA 1
ATOM 1740 C C . SER A 1 212 ? -9.460 12.958 13.798 1.00 96.38 212 SER A C 1
ATOM 1742 O O . SER A 1 212 ? -8.700 13.822 14.236 1.00 96.38 212 SER A O 1
ATOM 1744 N N . THR A 1 213 ? -9.022 11.808 13.299 1.00 97.81 213 THR A N 1
ATOM 1745 C CA . THR A 1 213 ? -7.615 11.434 13.151 1.00 97.81 213 THR A CA 1
ATOM 1746 C C . THR A 1 213 ? -7.282 11.412 11.674 1.00 97.81 213 THR A C 1
ATOM 1748 O O . THR A 1 213 ? -7.965 10.769 10.884 1.00 97.81 213 THR A O 1
ATOM 1751 N N . PHE A 1 214 ? -6.212 12.093 11.301 1.00 97.88 214 PHE A N 1
ATOM 1752 C CA . PHE A 1 214 ? -5.747 12.156 9.928 1.00 97.88 214 PHE A CA 1
ATOM 1753 C C . PHE A 1 214 ? -4.415 11.439 9.824 1.00 97.88 214 PHE A C 1
ATOM 1755 O O . PHE A 1 214 ? -3.488 11.717 10.586 1.00 97.88 214 PHE A O 1
ATOM 1762 N N . ILE A 1 215 ? -4.336 10.528 8.865 1.00 98.25 215 ILE A N 1
ATOM 1763 C CA . ILE A 1 215 ? -3.122 9.805 8.521 1.00 98.25 215 ILE A CA 1
ATOM 1764 C C . ILE A 1 215 ? -2.678 10.343 7.173 1.00 98.25 215 ILE A C 1
ATOM 1766 O O . ILE A 1 215 ? -3.441 10.276 6.212 1.00 98.25 215 ILE A O 1
ATOM 1770 N N . ASN A 1 216 ? -1.476 10.900 7.117 1.00 98.19 216 ASN A N 1
ATOM 1771 C CA . ASN A 1 216 ? -0.842 11.351 5.889 1.00 98.19 216 ASN A CA 1
ATOM 1772 C C . ASN A 1 216 ? 0.353 10.441 5.601 1.00 98.19 216 ASN A C 1
ATOM 1774 O O . ASN A 1 216 ? 1.317 10.456 6.366 1.00 98.19 216 ASN A O 1
ATOM 1778 N N . LEU A 1 217 ? 0.276 9.649 4.533 1.00 98.19 217 LEU A N 1
ATOM 1779 C CA . LEU A 1 217 ? 1.408 8.892 4.001 1.00 98.19 217 LEU A CA 1
ATOM 1780 C C . LEU A 1 217 ? 2.060 9.713 2.885 1.00 98.19 217 LEU A C 1
ATOM 1782 O O . LEU A 1 217 ? 1.414 10.003 1.874 1.00 98.19 217 LEU A O 1
ATOM 1786 N N . ASN A 1 218 ? 3.335 10.068 3.056 1.00 97.19 218 ASN A N 1
ATOM 1787 C CA . ASN A 1 218 ? 4.078 10.832 2.059 1.00 97.19 218 ASN A CA 1
ATOM 1788 C C . ASN A 1 218 ? 4.693 9.863 1.046 1.00 97.19 218 ASN A C 1
ATOM 1790 O O . ASN A 1 218 ? 5.710 9.217 1.299 1.00 97.19 218 ASN A O 1
ATOM 1794 N N . LEU A 1 219 ? 4.055 9.759 -0.113 1.00 96.94 219 LEU A N 1
ATOM 1795 C CA . LEU A 1 219 ? 4.484 8.910 -1.211 1.00 96.94 219 LEU A CA 1
ATOM 1796 C C . LEU A 1 219 ? 5.557 9.629 -2.024 1.00 96.94 219 LEU A C 1
ATOM 1798 O O . LEU A 1 219 ? 5.369 10.766 -2.457 1.00 96.94 219 LEU A O 1
ATOM 1802 N N . LYS A 1 220 ? 6.669 8.943 -2.268 1.00 96.12 220 LYS A N 1
ATOM 1803 C CA . LYS A 1 220 ? 7.781 9.392 -3.099 1.00 96.12 220 LYS A CA 1
ATOM 1804 C C . LYS A 1 220 ? 7.865 8.522 -4.349 1.00 96.12 220 LYS A C 1
ATOM 1806 O O . LYS A 1 220 ? 7.574 7.326 -4.366 1.00 96.12 220 LYS A O 1
ATOM 1811 N N . THR A 1 221 ? 8.272 9.128 -5.450 1.00 96.44 221 THR A N 1
ATOM 1812 C CA . THR A 1 221 ? 8.692 8.413 -6.653 1.00 96.44 221 THR A CA 1
ATOM 1813 C C . THR A 1 221 ? 9.873 9.153 -7.251 1.00 96.44 221 THR A C 1
ATOM 1815 O O . THR A 1 221 ? 9.826 10.370 -7.419 1.00 96.44 221 THR A O 1
ATOM 1818 N N . GLN A 1 222 ? 10.950 8.439 -7.557 1.00 97.25 222 GLN A N 1
ATOM 1819 C CA . GLN A 1 222 ? 12.121 9.033 -8.195 1.00 97.25 222 GLN A CA 1
ATOM 1820 C C . GLN A 1 222 ? 11.870 9.300 -9.688 1.00 97.25 222 GLN A C 1
ATOM 1822 O O . GLN A 1 222 ? 10.908 8.780 -10.267 1.00 97.25 222 GLN A O 1
ATOM 1827 N N . SER A 1 223 ? 12.735 10.095 -10.314 1.00 97.06 223 SER A N 1
ATOM 1828 C CA . SER A 1 223 ? 12.801 10.264 -11.774 1.00 97.06 223 SER A CA 1
ATOM 1829 C C . SER A 1 223 ? 12.717 8.920 -12.513 1.00 97.06 223 SER A C 1
ATOM 1831 O O . SER A 1 223 ? 13.413 7.973 -12.149 1.00 97.06 223 SER A O 1
ATOM 1833 N N . ASN A 1 224 ? 11.865 8.830 -13.542 1.00 97.12 224 ASN A N 1
ATOM 1834 C CA . ASN A 1 224 ? 11.706 7.632 -14.388 1.00 97.12 224 ASN A CA 1
ATOM 1835 C C . ASN A 1 224 ? 11.502 6.308 -13.617 1.00 97.12 224 ASN A C 1
ATOM 1837 O O . ASN A 1 224 ? 12.008 5.250 -14.007 1.00 97.12 224 ASN A O 1
ATOM 1841 N N . SER A 1 225 ? 10.777 6.362 -12.500 1.00 98.31 225 SER A N 1
ATOM 1842 C CA . SER A 1 225 ? 10.535 5.210 -11.629 1.00 98.31 225 SER A CA 1
ATOM 1843 C C . SER A 1 225 ? 9.056 5.061 -11.282 1.00 98.31 225 SER A C 1
ATOM 1845 O O . SER A 1 225 ? 8.200 5.846 -11.694 1.00 98.31 225 SER A O 1
ATOM 1847 N N . ILE A 1 226 ? 8.740 4.015 -10.531 1.00 98.62 226 ILE A N 1
ATOM 1848 C CA . ILE A 1 226 ? 7.403 3.714 -10.049 1.00 98.62 226 ILE A CA 1
ATOM 1849 C C . ILE A 1 226 ? 7.444 3.670 -8.522 1.00 98.62 226 ILE A C 1
ATOM 1851 O O . ILE A 1 226 ? 8.245 2.927 -7.954 1.00 98.62 226 ILE A O 1
ATOM 1855 N N . GLY A 1 227 ? 6.566 4.438 -7.880 1.00 98.31 227 GLY A N 1
ATOM 1856 C CA . GLY A 1 227 ? 6.328 4.405 -6.442 1.00 98.31 227 GLY A CA 1
ATOM 1857 C C . GLY A 1 227 ? 5.020 3.688 -6.137 1.00 98.31 227 GLY A C 1
ATOM 1858 O O . GLY A 1 227 ? 3.989 3.985 -6.743 1.00 98.31 227 GLY A O 1
ATOM 1859 N N . GLU A 1 228 ? 5.051 2.741 -5.206 1.00 98.38 228 GLU A N 1
ATOM 1860 C CA . GLU A 1 228 ? 3.886 1.958 -4.794 1.00 98.38 228 GLU A CA 1
ATOM 1861 C C . GLU A 1 228 ? 3.714 2.002 -3.283 1.00 98.38 228 GLU A C 1
ATOM 1863 O O . GLU A 1 228 ? 4.695 2.073 -2.552 1.00 98.38 228 GLU A O 1
ATOM 1868 N N . SER A 1 229 ? 2.476 1.981 -2.806 1.00 98.44 229 SER A N 1
ATOM 1869 C CA . SER A 1 229 ? 2.162 1.860 -1.382 1.00 98.44 229 SER A CA 1
ATOM 1870 C C . SER A 1 229 ? 0.799 1.208 -1.205 1.00 98.44 229 SER A C 1
ATOM 1872 O O . SER A 1 229 ? 0.012 1.115 -2.158 1.00 98.44 229 SER A O 1
ATOM 1874 N N . TRP A 1 230 ? 0.537 0.731 0.004 1.00 98.38 230 TRP A N 1
ATOM 1875 C CA . TRP A 1 230 ? -0.686 0.035 0.343 1.00 98.38 230 TRP A CA 1
ATOM 1876 C C . TRP A 1 230 ? -1.109 0.306 1.788 1.00 98.38 230 TRP A C 1
ATOM 1878 O O . TRP A 1 230 ? -0.278 0.507 2.672 1.00 98.38 230 TRP A O 1
ATOM 1888 N N . VAL A 1 231 ? -2.416 0.290 2.025 1.00 98.38 231 VAL A N 1
ATOM 1889 C CA . VAL A 1 231 ? -3.026 0.344 3.358 1.00 98.38 231 VAL A CA 1
ATOM 1890 C C . VAL A 1 231 ? -4.160 -0.663 3.400 1.00 98.38 231 VAL A C 1
ATOM 1892 O O . VAL A 1 231 ? -5.011 -0.646 2.516 1.00 98.38 231 VAL A O 1
ATOM 1895 N N . LEU A 1 232 ? -4.196 -1.510 4.423 1.00 98.06 232 LEU A N 1
ATOM 1896 C CA . LEU A 1 232 ? -5.388 -2.283 4.768 1.00 98.06 232 LEU A CA 1
ATOM 1897 C C . LEU A 1 232 ? -6.155 -1.516 5.838 1.00 98.06 232 LEU A C 1
ATOM 1899 O O . LEU A 1 232 ? -5.556 -1.129 6.835 1.00 98.06 232 LEU A O 1
ATOM 1903 N N . ILE A 1 233 ? -7.456 -1.324 5.652 1.00 97.44 233 ILE A N 1
ATOM 1904 C CA . ILE A 1 233 ? -8.340 -0.665 6.608 1.00 97.44 233 ILE A CA 1
ATOM 1905 C C . ILE A 1 233 ? -9.558 -1.522 6.936 1.00 97.44 233 ILE A C 1
ATOM 1907 O O . ILE A 1 233 ? -10.174 -2.139 6.068 1.00 97.44 233 ILE A O 1
ATOM 1911 N N . SER A 1 234 ? -9.910 -1.504 8.215 1.00 97.00 234 SER A N 1
ATOM 1912 C CA . SER A 1 234 ? -11.002 -2.247 8.816 1.00 97.00 234 SER A CA 1
ATOM 1913 C C . SER A 1 234 ? -11.732 -1.353 9.823 1.00 97.00 234 SER A C 1
ATOM 1915 O O . SER A 1 234 ? -11.094 -0.630 10.585 1.00 97.00 234 SER A O 1
ATOM 1917 N N . ASN A 1 235 ? -13.066 -1.426 9.873 1.00 95.38 235 ASN A N 1
ATOM 1918 C CA . ASN A 1 235 ? -13.863 -0.763 10.921 1.00 95.38 235 ASN A CA 1
ATOM 1919 C C . ASN A 1 235 ? -13.872 -1.556 12.250 1.00 95.38 235 ASN A C 1
ATOM 1921 O O . ASN A 1 235 ? -14.479 -1.126 13.224 1.00 95.38 235 ASN A O 1
ATOM 1925 N N . GLN A 1 236 ? -13.243 -2.734 12.291 1.00 95.31 236 GLN A N 1
ATOM 1926 C CA . GLN A 1 236 ? -13.055 -3.553 13.495 1.00 95.31 236 GLN A CA 1
ATOM 1927 C C . GLN A 1 236 ? -11.552 -3.747 13.767 1.00 95.31 236 GLN A C 1
ATOM 1929 O O . GLN A 1 236 ? -10.734 -3.442 12.896 1.00 95.31 236 GLN A O 1
ATOM 1934 N N . PRO A 1 237 ? -11.137 -4.273 14.929 1.00 96.75 237 PRO A N 1
ATOM 1935 C CA . PRO A 1 237 ? -9.741 -4.646 15.141 1.00 96.75 237 PRO A CA 1
ATOM 1936 C C . PRO A 1 237 ? -9.251 -5.634 14.070 1.00 96.75 237 PRO A C 1
ATOM 1938 O O . PRO A 1 237 ? -9.903 -6.649 13.819 1.00 96.75 237 PRO A O 1
ATOM 1941 N N . LEU A 1 238 ? -8.106 -5.342 13.440 1.00 97.44 238 LEU A N 1
ATOM 1942 C CA . LEU A 1 238 ? -7.430 -6.294 12.548 1.00 97.44 238 LEU A CA 1
ATOM 1943 C C . LEU A 1 238 ? -6.938 -7.521 13.325 1.00 97.44 238 LEU A C 1
ATOM 1945 O O . LEU A 1 238 ? -7.011 -8.637 12.814 1.00 97.44 238 LEU A O 1
ATOM 1949 N N . PHE A 1 239 ? -6.511 -7.291 14.568 1.00 97.62 239 PHE A N 1
ATOM 1950 C CA . PHE A 1 239 ? -6.169 -8.306 15.555 1.00 97.62 239 PHE A CA 1
ATOM 1951 C C . PHE A 1 239 ? -7.025 -8.091 16.807 1.00 97.62 239 PHE A C 1
ATOM 1953 O O . PHE A 1 239 ? -6.982 -7.027 17.425 1.00 97.62 239 PHE A O 1
ATOM 1960 N N . LYS A 1 240 ? -7.817 -9.094 17.171 1.00 95.75 240 LYS A N 1
ATOM 1961 C CA . LYS A 1 240 ? -8.581 -9.192 18.413 1.00 95.75 240 LYS A CA 1
ATOM 1962 C C . LYS A 1 240 ? -7.668 -9.543 19.584 1.00 95.75 240 LYS A C 1
ATOM 1964 O O . LYS A 1 240 ? -7.921 -9.081 20.692 1.00 95.75 240 LYS A O 1
ATOM 1969 N N . ASN A 1 241 ? -6.619 -10.336 19.349 1.00 96.50 241 ASN A N 1
ATOM 1970 C CA . ASN A 1 241 ? -5.652 -10.722 20.369 1.00 96.50 241 ASN A CA 1
ATOM 1971 C C . ASN A 1 241 ? -4.286 -10.056 20.131 1.00 96.50 241 ASN A C 1
ATOM 1973 O O . ASN A 1 241 ? -3.654 -10.229 19.087 1.00 96.50 241 ASN A O 1
ATOM 1977 N N . LYS A 1 242 ? -3.800 -9.333 21.146 1.00 95.44 242 LYS A N 1
ATOM 1978 C CA . LYS A 1 242 ? -2.489 -8.672 21.134 1.00 95.44 242 LYS A CA 1
ATOM 1979 C C . LYS A 1 242 ? -1.334 -9.657 20.931 1.00 95.44 242 LYS A C 1
ATOM 1981 O O . LYS A 1 242 ? -0.415 -9.346 20.182 1.00 95.44 242 LYS A O 1
ATOM 1986 N N . ASN A 1 243 ? -1.415 -10.856 21.507 1.00 96.69 243 ASN A N 1
ATOM 1987 C CA . ASN A 1 243 ? -0.379 -11.880 21.365 1.00 96.69 243 ASN A CA 1
ATOM 1988 C C . ASN A 1 243 ? -0.271 -12.383 19.920 1.00 96.69 243 ASN A C 1
ATOM 1990 O O . ASN A 1 243 ? 0.834 -12.609 19.442 1.00 96.69 243 ASN A O 1
ATOM 1994 N N . ASN A 1 244 ? -1.395 -12.498 19.201 1.00 96.56 244 ASN A N 1
ATOM 1995 C CA . ASN A 1 244 ? -1.391 -12.884 17.785 1.00 96.56 244 ASN A CA 1
ATOM 1996 C C . ASN A 1 244 ? -0.749 -11.797 16.914 1.00 96.56 244 ASN A C 1
ATOM 1998 O O . ASN A 1 244 ? 0.004 -12.107 15.992 1.00 96.56 244 ASN A O 1
ATOM 2002 N N . MET A 1 245 ? -1.021 -10.525 17.224 1.00 96.50 245 MET A N 1
ATOM 2003 C CA . MET A 1 245 ? -0.373 -9.397 16.557 1.00 96.50 245 MET A CA 1
ATOM 2004 C C . MET A 1 245 ? 1.135 -9.396 16.815 1.00 96.50 245 MET A C 1
ATOM 2006 O O . MET A 1 245 ? 1.908 -9.307 15.869 1.00 96.50 245 MET A O 1
ATOM 2010 N N . ASP A 1 246 ? 1.561 -9.526 18.072 1.00 95.94 246 ASP A N 1
ATOM 2011 C CA . ASP A 1 246 ? 2.982 -9.515 18.430 1.00 95.94 246 ASP A CA 1
ATOM 2012 C C . ASP A 1 246 ? 3.732 -10.710 17.837 1.00 95.94 246 ASP A C 1
ATOM 2014 O O . ASP A 1 246 ? 4.824 -10.534 17.296 1.00 95.94 246 ASP A O 1
ATOM 2018 N N . TYR A 1 247 ? 3.121 -11.898 17.862 1.00 94.06 247 TYR A N 1
ATOM 2019 C CA . TYR A 1 247 ? 3.632 -13.083 17.178 1.00 94.06 247 TYR A CA 1
ATOM 2020 C C . TYR A 1 247 ? 3.839 -12.814 15.685 1.00 94.06 247 TYR A C 1
ATOM 2022 O O . TYR A 1 247 ? 4.929 -13.038 15.162 1.00 94.06 247 TYR A O 1
ATOM 2030 N N . TRP A 1 248 ? 2.821 -12.279 15.005 1.00 93.62 248 TRP A N 1
ATOM 2031 C CA . TRP A 1 248 ? 2.913 -11.988 13.577 1.00 93.62 248 TRP A CA 1
ATOM 2032 C C . TRP A 1 248 ? 3.968 -10.927 13.261 1.00 93.62 248 TRP A C 1
ATOM 2034 O O . TRP A 1 248 ? 4.707 -11.049 12.281 1.00 93.62 248 TRP A O 1
ATOM 2044 N N . MET A 1 249 ? 4.060 -9.893 14.099 1.00 95.38 249 MET A N 1
ATOM 2045 C CA . MET A 1 249 ? 5.049 -8.837 13.929 1.00 95.38 249 MET A CA 1
ATOM 2046 C C . MET A 1 249 ? 6.469 -9.381 14.052 1.00 95.38 249 MET A C 1
ATOM 2048 O O . MET A 1 249 ? 7.309 -9.084 13.204 1.00 95.38 249 MET A O 1
ATOM 2052 N N . LYS A 1 250 ? 6.709 -10.226 15.058 1.00 94.69 250 LYS A N 1
ATOM 2053 C CA . LYS A 1 250 ? 7.984 -10.911 15.261 1.00 94.69 250 LYS A CA 1
ATOM 2054 C C . LYS A 1 250 ? 8.317 -11.845 14.094 1.00 94.69 250 LYS A C 1
ATOM 2056 O O . LYS A 1 250 ? 9.370 -11.686 13.483 1.00 94.69 250 LYS A O 1
ATOM 2061 N N . ARG A 1 251 ? 7.388 -12.728 13.707 1.00 91.62 251 ARG A N 1
ATOM 2062 C CA . ARG A 1 251 ? 7.566 -13.635 12.560 1.00 91.62 251 ARG A CA 1
ATOM 2063 C C . ARG A 1 251 ? 7.890 -12.869 11.280 1.00 91.62 251 ARG A C 1
ATOM 2065 O O . ARG A 1 251 ? 8.770 -13.272 10.537 1.00 91.62 251 ARG A O 1
ATOM 2072 N N . SER A 1 252 ? 7.238 -11.733 11.030 1.00 91.81 252 SER A N 1
ATOM 2073 C CA . SER A 1 252 ? 7.508 -10.931 9.827 1.00 91.81 252 SER A CA 1
ATOM 2074 C C . SER A 1 252 ? 8.912 -10.322 9.787 1.00 91.81 252 SER A C 1
ATOM 2076 O O . SER A 1 252 ? 9.398 -9.999 8.704 1.00 91.81 252 SER A O 1
ATOM 2078 N N . ILE A 1 253 ? 9.548 -10.133 10.946 1.00 93.50 253 ILE A N 1
ATOM 2079 C CA . ILE A 1 253 ? 10.937 -9.672 11.053 1.00 93.50 253 ILE A CA 1
ATOM 2080 C C . ILE A 1 253 ? 11.894 -10.850 10.846 1.00 93.50 253 ILE A C 1
ATOM 2082 O O . ILE A 1 253 ? 12.825 -10.744 10.048 1.00 93.50 253 ILE A O 1
ATOM 2086 N N . GLU A 1 254 ? 11.649 -11.965 11.535 1.00 91.81 254 GLU A N 1
ATOM 2087 C CA . GLU A 1 254 ? 12.496 -13.165 11.495 1.00 91.81 254 GLU A CA 1
ATOM 2088 C C . GLU A 1 254 ? 12.460 -13.842 10.115 1.00 91.81 254 GLU A C 1
ATOM 2090 O O . GLU A 1 254 ? 13.492 -14.228 9.572 1.00 91.81 254 GLU A O 1
ATOM 2095 N N . GLU A 1 255 ? 11.283 -13.896 9.496 1.00 89.19 255 GLU A N 1
ATOM 2096 C CA . GLU A 1 255 ? 11.024 -14.532 8.203 1.00 89.19 255 GLU A CA 1
ATOM 2097 C C . GLU A 1 255 ? 10.751 -13.491 7.109 1.00 89.19 255 GLU A C 1
ATOM 2099 O O . GLU A 1 255 ? 9.919 -13.664 6.218 1.00 89.19 255 GLU A O 1
ATOM 2104 N N . TYR A 1 256 ? 11.457 -12.360 7.159 1.00 88.94 256 TYR A N 1
ATOM 2105 C CA . TYR A 1 256 ? 11.193 -11.223 6.276 1.00 88.94 256 TYR A CA 1
ATOM 2106 C C . TYR A 1 256 ? 11.227 -11.566 4.778 1.00 88.94 256 TYR A C 1
ATOM 2108 O O . TYR A 1 256 ? 10.616 -10.853 3.991 1.00 88.94 256 TYR A O 1
ATOM 2116 N N . ILE A 1 257 ? 11.930 -12.622 4.354 1.00 87.69 257 ILE A N 1
ATOM 2117 C CA . ILE A 1 257 ? 12.038 -13.040 2.946 1.00 87.69 257 ILE A CA 1
ATOM 2118 C C . ILE A 1 257 ? 10.705 -13.590 2.408 1.00 87.69 257 ILE A C 1
ATOM 2120 O O . ILE A 1 257 ? 10.365 -13.309 1.259 1.00 87.69 257 ILE A O 1
ATOM 2124 N N . SER A 1 258 ? 9.942 -14.327 3.222 1.00 82.69 258 SER A N 1
ATOM 2125 C CA . SER A 1 258 ? 8.690 -14.984 2.814 1.00 82.69 258 SER A CA 1
ATOM 2126 C C . SER A 1 258 ? 7.445 -14.119 3.034 1.00 82.69 258 SER A C 1
ATOM 2128 O O . SER A 1 258 ? 6.397 -14.387 2.448 1.00 82.69 258 SER A O 1
ATOM 2130 N N . THR A 1 259 ? 7.533 -13.055 3.837 1.00 84.19 259 THR A N 1
ATOM 2131 C CA . THR A 1 259 ? 6.361 -12.232 4.161 1.00 84.19 259 THR A CA 1
ATOM 2132 C C . THR A 1 259 ? 5.955 -11.259 3.051 1.00 84.19 259 THR A C 1
ATOM 2134 O O . THR A 1 259 ? 6.775 -10.684 2.330 1.00 84.19 259 THR A O 1
ATOM 2137 N N . HIS A 1 260 ? 4.638 -11.042 2.918 1.00 85.56 260 HIS A N 1
ATOM 2138 C CA . HIS A 1 260 ? 4.013 -10.184 1.896 1.00 85.56 260 HIS A CA 1
ATOM 2139 C C . HIS A 1 260 ? 4.167 -8.684 2.212 1.00 85.56 260 HIS A C 1
ATOM 2141 O O . HIS A 1 260 ? 3.193 -7.953 2.379 1.00 85.56 260 HIS A O 1
ATOM 2147 N N . LYS A 1 261 ? 5.411 -8.212 2.294 1.00 89.56 261 LYS A N 1
ATOM 2148 C CA . LYS A 1 261 ? 5.762 -6.818 2.610 1.00 89.56 261 LYS A CA 1
ATOM 2149 C C . LYS A 1 261 ? 5.486 -5.840 1.462 1.00 89.56 261 LYS A C 1
ATOM 2151 O O . LYS A 1 261 ? 4.724 -4.884 1.619 1.00 89.56 261 LYS A O 1
ATOM 2156 N N . TRP A 1 262 ? 6.050 -6.093 0.278 1.00 95.00 262 TRP A N 1
ATOM 2157 C CA . TRP A 1 262 ? 5.824 -5.278 -0.916 1.00 95.00 262 TRP A CA 1
ATOM 2158 C C . TRP A 1 262 ? 4.561 -5.746 -1.636 1.00 95.00 262 TRP A C 1
ATOM 2160 O O . TRP A 1 262 ? 4.601 -6.357 -2.706 1.00 95.00 262 TRP A O 1
ATOM 2170 N N . LEU A 1 263 ? 3.418 -5.451 -1.025 1.00 94.56 263 LEU A N 1
ATOM 2171 C CA . LEU A 1 263 ? 2.110 -5.766 -1.574 1.00 94.56 263 LEU A CA 1
ATOM 2172 C C . LEU A 1 263 ? 1.666 -4.705 -2.589 1.00 94.56 263 LEU A C 1
ATOM 2174 O O . LEU A 1 263 ? 1.784 -3.499 -2.364 1.00 94.56 263 LEU A O 1
ATOM 2178 N N . THR A 1 264 ? 1.120 -5.155 -3.716 1.00 96.38 264 THR A N 1
ATOM 2179 C CA . THR A 1 264 ? 0.501 -4.287 -4.725 1.00 96.38 264 THR A CA 1
ATOM 2180 C C . THR A 1 264 ? -0.877 -4.819 -5.091 1.00 96.38 264 THR A C 1
ATOM 2182 O O . THR A 1 264 ? -1.191 -5.978 -4.823 1.00 96.38 264 THR A O 1
ATOM 2185 N N . ALA A 1 265 ? -1.689 -4.004 -5.770 1.00 95.56 265 ALA A N 1
ATOM 2186 C CA . ALA A 1 265 ? -2.999 -4.441 -6.257 1.00 95.56 265 ALA A CA 1
ATOM 2187 C C . ALA A 1 265 ? -2.915 -5.693 -7.146 1.00 95.56 265 ALA A C 1
ATOM 2189 O O . ALA A 1 265 ? -3.855 -6.478 -7.207 1.00 95.56 265 ALA A O 1
ATOM 2190 N N . ASP A 1 266 ? -1.788 -5.894 -7.824 1.00 92.12 266 ASP A N 1
ATOM 2191 C CA . ASP A 1 266 ? -1.596 -7.000 -8.756 1.00 92.12 266 ASP A CA 1
ATOM 2192 C C . ASP A 1 266 ? -0.901 -8.219 -8.098 1.00 92.12 266 ASP A C 1
ATOM 2194 O O . ASP A 1 266 ? -0.545 -9.167 -8.797 1.00 92.12 266 ASP A O 1
ATOM 2198 N N . GLY A 1 267 ? -0.655 -8.174 -6.781 1.00 91.44 267 GLY A N 1
ATOM 2199 C CA . GLY A 1 267 ? 0.022 -9.214 -5.999 1.00 91.44 267 GLY A CA 1
ATOM 2200 C C . GLY A 1 267 ? 1.324 -8.743 -5.329 1.00 91.44 267 GLY A C 1
ATOM 2201 O O . GLY A 1 267 ? 1.820 -7.648 -5.636 1.00 91.44 267 GLY A O 1
ATOM 2202 N N . PRO A 1 268 ? 1.872 -9.541 -4.396 1.00 92.56 268 PRO A N 1
ATOM 2203 C CA . PRO A 1 268 ? 3.125 -9.242 -3.709 1.00 92.56 268 PRO A CA 1
ATOM 2204 C C . PRO A 1 268 ? 4.352 -9.436 -4.611 1.00 92.56 268 PRO A C 1
ATOM 2206 O O . PRO A 1 268 ? 4.365 -10.284 -5.507 1.00 92.56 268 PRO A O 1
ATOM 2209 N N . TYR A 1 269 ? 5.393 -8.644 -4.358 1.00 94.44 269 TYR A N 1
ATOM 2210 C CA . TYR A 1 269 ? 6.713 -8.794 -4.967 1.00 94.44 269 TYR A CA 1
ATOM 2211 C C . TYR A 1 269 ? 7.705 -9.422 -3.988 1.00 94.44 269 TYR A C 1
ATOM 2213 O O . TYR A 1 269 ? 7.787 -9.018 -2.830 1.00 94.44 269 TYR A O 1
ATOM 2221 N N . PHE A 1 270 ? 8.517 -10.344 -4.500 1.00 93.81 270 PHE A N 1
ATOM 2222 C CA . PHE A 1 270 ? 9.586 -11.021 -3.768 1.00 93.81 270 PHE A CA 1
ATOM 2223 C C . PHE A 1 270 ? 10.913 -10.863 -4.487 1.00 93.81 270 PHE A C 1
ATOM 2225 O O . PHE A 1 270 ? 10.952 -10.690 -5.712 1.00 93.81 270 PHE A O 1
ATOM 2232 N N . LYS A 1 271 ? 12.002 -10.947 -3.720 1.00 94.50 271 LYS A N 1
ATOM 2233 C CA . LYS A 1 271 ? 13.351 -10.977 -4.271 1.00 94.50 271 LYS A CA 1
ATOM 2234 C C . LYS A 1 271 ? 13.488 -12.178 -5.206 1.00 94.50 271 LYS A C 1
ATOM 2236 O O . LYS A 1 271 ? 13.091 -13.290 -4.872 1.00 94.50 271 LYS A O 1
ATOM 2241 N N . LEU A 1 272 ? 14.048 -11.941 -6.386 1.00 94.06 272 LEU A N 1
ATOM 2242 C CA . LEU A 1 272 ? 14.332 -12.991 -7.358 1.00 94.06 272 LEU A CA 1
ATOM 2243 C C . LEU A 1 272 ? 15.827 -13.362 -7.366 1.00 94.06 272 LEU A C 1
ATOM 2245 O O . LEU A 1 272 ? 16.652 -12.539 -6.934 1.00 94.06 272 LEU A O 1
ATOM 2249 N N . PRO A 1 273 ? 16.181 -14.557 -7.884 1.00 93.38 273 PRO A N 1
ATOM 2250 C CA . PRO A 1 273 ? 17.569 -14.962 -8.102 1.00 93.38 273 PRO A CA 1
ATOM 2251 C C . PRO A 1 273 ? 18.343 -13.970 -8.974 1.00 93.38 273 PRO A C 1
ATOM 2253 O O . PRO A 1 273 ? 17.757 -13.245 -9.773 1.00 93.38 273 PRO A O 1
ATOM 2256 N N . TRP A 1 274 ? 19.672 -13.953 -8.908 1.00 91.44 274 TRP A N 1
ATOM 2257 C CA . TRP A 1 274 ? 20.460 -13.112 -9.827 1.00 91.44 274 TRP A CA 1
ATOM 2258 C C . TRP A 1 274 ? 20.445 -13.590 -11.282 1.00 91.44 274 TRP A C 1
ATOM 2260 O O . TRP A 1 274 ? 20.695 -12.791 -12.182 1.00 91.44 274 TRP A O 1
ATOM 2270 N N . SER A 1 275 ? 20.106 -14.859 -11.520 1.00 92.06 275 SER A N 1
ATOM 2271 C CA . SER A 1 275 ? 19.996 -15.471 -12.852 1.00 92.06 275 SER A CA 1
ATOM 2272 C C . SER A 1 275 ? 18.732 -15.075 -13.628 1.00 92.06 275 SER A C 1
ATOM 2274 O O . SER A 1 275 ? 18.466 -15.625 -14.696 1.00 92.06 275 SER A O 1
ATOM 2276 N N . ILE A 1 276 ? 17.934 -14.135 -13.114 1.00 93.44 276 ILE A N 1
ATOM 2277 C CA . ILE A 1 276 ? 16.753 -13.623 -13.812 1.00 93.44 276 ILE A CA 1
ATOM 2278 C C . ILE A 1 276 ? 17.098 -12.822 -15.064 1.00 93.44 276 ILE A C 1
ATOM 2280 O O . ILE A 1 276 ? 18.182 -12.263 -15.215 1.00 93.44 276 ILE A O 1
ATOM 2284 N N . GLU A 1 277 ? 16.095 -12.670 -15.923 1.00 93.00 277 GLU A N 1
ATOM 2285 C CA . GLU A 1 277 ? 16.155 -11.782 -17.072 1.00 93.00 277 GLU A CA 1
ATOM 2286 C C . GLU A 1 277 ? 14.969 -10.799 -17.067 1.00 93.00 277 GLU A C 1
ATOM 2288 O O . GLU A 1 277 ? 13.830 -11.251 -16.934 1.00 93.00 277 GLU A O 1
ATOM 2293 N N . PRO A 1 278 ? 15.177 -9.478 -17.260 1.00 95.69 278 PRO A N 1
ATOM 2294 C CA . PRO A 1 278 ? 16.460 -8.764 -17.302 1.00 95.69 278 PRO A CA 1
ATOM 2295 C C . PRO A 1 278 ? 17.302 -8.944 -16.033 1.00 95.69 278 PRO A C 1
ATOM 2297 O O . PRO A 1 278 ? 16.768 -8.896 -14.926 1.00 95.69 278 PRO A O 1
ATOM 2300 N N . ALA A 1 279 ? 18.613 -9.109 -16.208 1.00 94.69 279 ALA A N 1
ATOM 2301 C CA . ALA A 1 279 ? 19.535 -9.328 -15.100 1.00 94.69 279 ALA A CA 1
ATOM 2302 C C . ALA A 1 279 ? 19.694 -8.061 -14.251 1.00 94.69 279 ALA A C 1
ATOM 2304 O O . ALA A 1 279 ? 19.983 -6.981 -14.764 1.00 94.69 279 ALA A O 1
ATOM 2305 N N . THR A 1 280 ? 19.521 -8.204 -12.939 1.00 96.00 280 THR A N 1
ATOM 2306 C CA . THR A 1 280 ? 19.831 -7.174 -11.942 1.00 96.00 280 THR A CA 1
ATOM 2307 C C . THR A 1 280 ? 19.980 -7.826 -10.570 1.00 96.00 280 THR A C 1
ATOM 2309 O O . THR A 1 280 ? 19.247 -8.754 -10.217 1.00 96.00 280 THR A O 1
ATOM 2312 N N . LYS A 1 281 ? 20.910 -7.321 -9.754 1.00 95.31 281 LYS A N 1
ATOM 2313 C CA . LYS A 1 281 ? 21.076 -7.798 -8.373 1.00 95.31 281 LYS A CA 1
ATOM 2314 C C . LYS A 1 281 ? 19.882 -7.434 -7.493 1.00 95.31 281 LYS A C 1
ATOM 2316 O O . LYS A 1 281 ? 19.590 -8.164 -6.552 1.00 95.31 281 LYS A O 1
ATOM 2321 N N . MET A 1 282 ? 19.151 -6.375 -7.845 1.00 96.88 282 MET A N 1
ATOM 2322 C CA . MET A 1 282 ? 1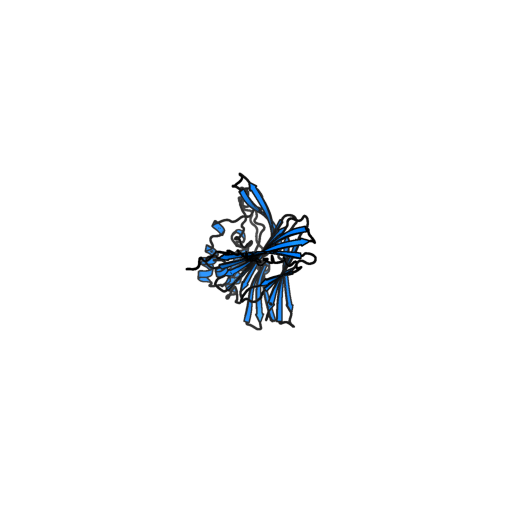8.008 -5.842 -7.093 1.00 96.88 282 MET A CA 1
ATOM 2323 C C . MET A 1 282 ? 16.673 -6.189 -7.753 1.00 96.88 282 MET A C 1
ATOM 2325 O O . MET A 1 282 ? 15.711 -5.428 -7.677 1.00 96.88 282 MET A O 1
ATOM 2329 N N . GLY A 1 283 ? 16.617 -7.334 -8.435 1.00 96.94 283 GLY A N 1
ATOM 2330 C CA . GLY A 1 283 ? 15.417 -7.797 -9.115 1.00 96.94 283 GLY A CA 1
ATOM 2331 C C . GLY A 1 283 ? 14.380 -8.386 -8.172 1.00 96.94 283 GLY A C 1
ATOM 2332 O O . GLY A 1 283 ? 14.701 -9.232 -7.332 1.00 96.94 283 GLY A O 1
ATOM 2333 N N . PHE A 1 284 ? 13.143 -7.946 -8.369 1.00 96.50 284 PHE A N 1
ATOM 2334 C CA . PHE A 1 284 ? 11.930 -8.408 -7.717 1.00 96.50 284 PHE A CA 1
ATOM 2335 C C . PHE A 1 284 ? 10.882 -8.795 -8.761 1.00 96.50 284 PHE A C 1
ATOM 2337 O O . PHE A 1 284 ? 10.784 -8.200 -9.839 1.00 96.50 284 PHE A O 1
ATOM 2344 N N . GLY A 1 285 ? 10.062 -9.782 -8.422 1.00 94.25 285 GLY A N 1
ATOM 2345 C CA . GLY A 1 285 ? 8.967 -10.255 -9.260 1.00 94.25 285 GLY A CA 1
ATOM 2346 C C . GLY A 1 285 ? 7.935 -11.012 -8.450 1.00 94.25 285 GLY A C 1
ATOM 2347 O O . GLY A 1 285 ? 8.012 -11.091 -7.226 1.00 94.25 285 GLY A O 1
ATOM 2348 N N . ARG A 1 286 ? 6.951 -11.556 -9.155 1.00 89.25 286 ARG A N 1
ATOM 2349 C CA . ARG A 1 286 ? 5.918 -12.394 -8.554 1.00 89.25 286 ARG A CA 1
ATOM 2350 C C . ARG A 1 286 ? 6.391 -13.834 -8.600 1.00 89.25 286 ARG A C 1
ATOM 2352 O O . ARG A 1 286 ? 6.746 -14.324 -9.669 1.00 89.25 286 ARG A O 1
ATOM 2359 N N . ASN A 1 287 ? 6.411 -14.484 -7.447 1.00 76.38 287 ASN A N 1
ATOM 2360 C CA . ASN A 1 287 ? 6.780 -15.884 -7.323 1.00 76.38 287 ASN A CA 1
ATOM 2361 C C . ASN A 1 287 ? 5.551 -16.660 -6.852 1.00 76.38 287 ASN A C 1
ATOM 2363 O O . ASN A 1 287 ? 5.069 -16.424 -5.749 1.00 76.38 287 ASN A O 1
ATOM 2367 N N . LEU A 1 288 ? 5.059 -17.573 -7.693 1.00 68.56 288 LEU A N 1
ATOM 2368 C CA . LEU A 1 288 ? 3.856 -18.356 -7.410 1.00 68.56 288 LEU A CA 1
ATOM 2369 C C . LEU A 1 288 ? 3.984 -19.192 -6.129 1.00 68.56 288 LEU A C 1
ATOM 2371 O O . LEU A 1 288 ? 2.993 -19.329 -5.425 1.00 68.56 288 LEU A O 1
ATOM 2375 N N . GLY A 1 289 ? 5.184 -19.678 -5.790 1.00 67.50 289 GLY A N 1
ATOM 2376 C CA . GLY A 1 289 ? 5.411 -20.465 -4.572 1.00 67.50 289 GLY A CA 1
ATOM 2377 C C . GLY A 1 289 ? 5.194 -19.659 -3.290 1.00 67.50 289 GLY A C 1
ATOM 2378 O O . GLY A 1 289 ? 4.562 -20.144 -2.366 1.00 67.50 289 GLY A O 1
ATOM 2379 N N . TYR A 1 290 ? 5.623 -18.393 -3.259 1.00 65.06 290 TYR A N 1
ATOM 2380 C CA . TYR A 1 290 ? 5.376 -17.498 -2.114 1.00 65.06 290 TYR A CA 1
ATOM 2381 C C . TYR A 1 290 ? 4.006 -16.803 -2.164 1.00 65.06 290 TYR A C 1
ATOM 2383 O O . TYR A 1 290 ? 3.592 -16.154 -1.203 1.00 65.06 290 TYR A O 1
ATOM 2391 N N . MET A 1 291 ? 3.304 -16.899 -3.295 1.00 59.91 291 MET A N 1
ATOM 2392 C CA . MET A 1 291 ? 1.927 -16.423 -3.439 1.00 59.91 291 MET A CA 1
ATOM 2393 C C . MET A 1 291 ? 0.893 -17.466 -3.001 1.00 59.91 291 MET A C 1
ATOM 2395 O O . MET A 1 291 ? -0.271 -17.101 -2.853 1.00 59.91 291 MET A O 1
ATOM 2399 N N . GLN A 1 292 ? 1.286 -18.728 -2.791 1.00 59.66 292 GLN A N 1
ATOM 2400 C CA . GLN A 1 292 ? 0.415 -19.726 -2.173 1.00 59.66 292 GLN A CA 1
ATOM 2401 C C . GLN A 1 292 ? 0.172 -19.299 -0.722 1.00 59.66 292 GLN A C 1
ATOM 2403 O O . GLN A 1 292 ? 1.086 -19.262 0.096 1.00 59.66 292 GLN A O 1
ATOM 2408 N N . GLY A 1 293 ? -1.057 -18.863 -0.436 1.00 59.44 293 GLY A N 1
ATOM 2409 C CA . GLY A 1 293 ? -1.475 -18.249 0.827 1.00 59.44 293 GLY A CA 1
ATOM 2410 C C . GLY A 1 293 ? -1.533 -19.203 2.020 1.00 59.44 293 GLY A C 1
ATOM 2411 O O . GLY A 1 293 ? -2.257 -18.912 2.970 1.00 59.44 293 GLY A O 1
ATOM 2412 N N . ASP A 1 294 ? -0.799 -20.315 1.991 1.00 65.56 294 ASP A N 1
ATOM 2413 C CA . ASP A 1 294 ? -0.857 -21.379 2.993 1.00 65.56 294 ASP A CA 1
ATOM 2414 C C . ASP A 1 294 ? -0.589 -20.834 4.399 1.00 65.56 294 ASP A C 1
ATOM 2416 O O . ASP A 1 294 ? -1.305 -21.181 5.337 1.00 65.56 294 ASP A O 1
ATOM 2420 N N . ASP A 1 295 ? 0.342 -19.890 4.547 1.00 78.81 295 ASP A N 1
ATOM 2421 C CA . ASP A 1 295 ? 0.639 -19.237 5.827 1.00 78.81 295 ASP A CA 1
ATOM 2422 C C . ASP A 1 295 ? -0.536 -18.396 6.347 1.00 78.81 295 ASP A C 1
ATOM 2424 O O . ASP A 1 295 ? -0.874 -18.459 7.530 1.00 78.81 295 ASP A O 1
ATOM 2428 N N . PHE A 1 296 ? -1.203 -17.623 5.486 1.00 84.38 296 PHE A N 1
ATOM 2429 C CA . PHE A 1 296 ? -2.336 -16.786 5.895 1.00 84.38 296 PHE A CA 1
ATOM 2430 C C . PHE A 1 296 ? -3.586 -17.627 6.170 1.00 84.38 296 PHE A C 1
ATOM 2432 O O . PHE A 1 296 ? -4.267 -17.396 7.169 1.00 84.38 296 PHE A O 1
ATOM 2439 N N . VAL A 1 297 ? -3.856 -18.639 5.341 1.00 84.44 297 VAL A N 1
ATOM 2440 C CA . VAL A 1 297 ? -4.988 -19.563 5.505 1.00 84.44 297 VAL A CA 1
ATOM 2441 C C . VAL A 1 297 ? -4.820 -20.405 6.768 1.00 84.44 297 VAL A C 1
ATOM 2443 O O . VAL A 1 297 ? -5.733 -20.466 7.598 1.00 84.44 297 VAL A O 1
ATOM 2446 N N . SER A 1 298 ? -3.645 -21.011 6.958 1.00 84.69 298 SER A N 1
ATOM 2447 C CA . SER A 1 298 ? -3.348 -21.803 8.153 1.00 84.69 298 SER A CA 1
ATOM 2448 C C . SER A 1 298 ? -3.411 -20.935 9.407 1.00 84.69 298 SER A C 1
ATOM 2450 O O . SER A 1 298 ? -4.139 -21.274 10.340 1.00 84.69 298 SER A O 1
ATOM 2452 N N . THR A 1 299 ? -2.776 -19.760 9.413 1.00 86.44 299 THR A N 1
ATOM 2453 C CA . THR A 1 299 ? -2.800 -18.862 10.577 1.00 86.44 299 THR A CA 1
ATOM 2454 C C . THR A 1 299 ? -4.212 -18.355 10.870 1.00 86.44 299 THR A C 1
ATOM 2456 O O . THR A 1 299 ? -4.619 -18.310 12.035 1.00 86.44 299 THR A O 1
ATOM 2459 N N . TYR A 1 300 ? -5.014 -18.031 9.849 1.00 91.50 300 TYR A N 1
ATOM 2460 C CA . TYR A 1 300 ? -6.419 -17.668 10.043 1.00 91.50 300 TYR A CA 1
ATOM 2461 C C . TYR A 1 300 ? -7.221 -18.815 10.666 1.00 91.50 300 TYR A C 1
ATOM 2463 O O . TYR A 1 300 ? -8.051 -18.575 11.546 1.00 91.50 300 TYR A O 1
ATOM 2471 N N . SER A 1 301 ? -6.969 -20.062 10.253 1.00 89.25 301 SER A N 1
ATOM 2472 C CA . SER A 1 301 ? -7.695 -21.229 10.759 1.00 89.25 301 SER A CA 1
ATOM 2473 C C . SER A 1 301 ? -7.602 -21.365 12.287 1.00 89.25 301 SER A C 1
ATOM 2475 O O . SER A 1 301 ? -8.614 -21.700 12.907 1.00 89.25 301 SER A O 1
ATOM 2477 N N . PHE A 1 302 ? -6.465 -20.986 12.883 1.00 89.19 302 PHE A N 1
ATOM 2478 C CA . PHE A 1 302 ? -6.223 -21.034 14.329 1.00 89.19 302 PHE A CA 1
ATOM 2479 C C . PHE A 1 302 ? -6.574 -19.732 15.050 1.00 89.19 302 PHE A C 1
ATOM 2481 O O . PHE A 1 302 ? -7.182 -19.751 16.117 1.00 89.19 302 PHE A O 1
ATOM 2488 N N . THR A 1 303 ? -6.193 -18.589 14.482 1.00 92.75 303 THR A N 1
ATOM 2489 C CA . THR A 1 303 ? -6.268 -17.300 15.186 1.00 92.75 303 THR A CA 1
ATOM 2490 C C . THR A 1 303 ? -7.598 -16.577 14.978 1.00 92.75 303 THR A C 1
ATOM 2492 O O . THR A 1 303 ? -8.004 -15.776 15.819 1.00 92.75 303 THR A O 1
ATOM 2495 N N . LYS A 1 304 ? -8.283 -16.847 13.856 1.00 94.31 304 LYS A N 1
ATOM 2496 C CA . LYS A 1 304 ? -9.516 -16.172 13.413 1.00 94.31 304 LYS A CA 1
ATOM 2497 C C . LYS A 1 304 ? -9.401 -14.642 13.349 1.00 94.31 304 LYS A C 1
ATOM 2499 O O . LYS A 1 304 ? -10.414 -13.940 13.438 1.00 94.31 304 LYS A O 1
ATOM 2504 N N . GLU A 1 305 ? -8.186 -14.119 13.177 1.00 96.12 305 GLU A N 1
ATOM 2505 C CA . GLU A 1 305 ? -7.962 -12.676 13.072 1.00 96.12 305 GLU A CA 1
ATOM 2506 C C . GLU A 1 305 ? -8.382 -12.147 11.706 1.00 96.12 305 GLU A C 1
ATOM 2508 O O . GLU A 1 305 ? -8.141 -12.774 10.672 1.00 96.12 305 GLU A O 1
ATOM 2513 N N . ARG A 1 306 ? -8.983 -10.951 11.686 1.00 95.56 306 ARG A N 1
ATOM 2514 C CA . ARG A 1 306 ? -9.427 -10.320 10.432 1.00 95.56 306 ARG A CA 1
ATOM 2515 C C . ARG A 1 306 ? -8.245 -10.028 9.517 1.00 95.56 306 ARG A C 1
ATOM 2517 O O . ARG A 1 306 ? -8.379 -10.142 8.305 1.00 95.56 306 ARG A O 1
ATOM 2524 N N . PHE A 1 307 ? -7.086 -9.706 10.097 1.00 95.12 307 PHE A N 1
ATOM 2525 C CA . PHE A 1 307 ? -5.854 -9.501 9.350 1.00 95.12 307 PHE A CA 1
ATOM 2526 C C . PHE A 1 307 ? -5.548 -10.670 8.406 1.00 95.12 307 PHE A C 1
ATOM 2528 O O . PHE A 1 307 ? -5.396 -10.433 7.216 1.00 95.12 307 PHE A O 1
ATOM 2535 N N . PHE A 1 308 ? -5.525 -11.913 8.896 1.00 93.94 308 PHE A N 1
ATOM 2536 C CA . PHE A 1 308 ? -5.168 -13.066 8.062 1.00 93.94 308 PHE A CA 1
ATOM 2537 C C . PHE A 1 308 ? -6.240 -13.399 7.026 1.00 93.94 308 PHE A C 1
ATOM 2539 O O . PHE A 1 308 ? -5.904 -13.687 5.883 1.00 93.94 308 PHE A O 1
ATOM 2546 N N . TYR A 1 309 ? -7.520 -13.264 7.390 1.00 93.31 309 TYR A N 1
ATOM 2547 C CA . TYR A 1 309 ? -8.627 -13.412 6.441 1.00 93.31 309 TYR A CA 1
ATOM 2548 C C . TYR A 1 309 ? -8.483 -12.468 5.243 1.00 93.31 309 TYR A C 1
ATOM 2550 O O . TYR A 1 309 ? -8.693 -12.854 4.099 1.00 93.31 309 TYR A O 1
ATOM 2558 N N . ASN A 1 310 ? -8.080 -11.222 5.502 1.00 91.06 310 ASN A N 1
ATOM 2559 C CA . ASN A 1 310 ? -7.953 -10.204 4.467 1.00 91.06 310 ASN A CA 1
ATOM 2560 C C . ASN A 1 310 ? -6.812 -10.475 3.478 1.00 91.06 310 ASN A C 1
ATOM 2562 O O . ASN A 1 310 ? -6.759 -9.797 2.465 1.00 91.06 310 ASN A O 1
ATOM 2566 N N . TYR A 1 311 ? -5.891 -11.402 3.736 1.00 84.12 311 TYR A N 1
ATOM 2567 C CA . TYR A 1 311 ? -4.818 -11.751 2.793 1.00 84.12 311 TYR A CA 1
ATOM 2568 C C . TYR A 1 311 ? -5.145 -12.992 1.946 1.00 84.12 311 TYR A C 1
ATOM 2570 O O . TYR A 1 311 ? -4.375 -13.331 1.052 1.00 84.12 311 TYR A O 1
ATOM 2578 N N . ASP A 1 312 ? -6.298 -13.620 2.185 1.00 75.25 312 ASP A N 1
ATOM 2579 C CA . ASP A 1 312 ? -6.806 -14.796 1.476 1.00 75.25 312 ASP A CA 1
ATOM 2580 C C . ASP A 1 312 ? -8.035 -14.414 0.620 1.00 75.25 312 ASP A C 1
ATOM 2582 O O . ASP A 1 312 ? -9.175 -14.618 1.048 1.00 75.25 312 ASP A O 1
ATOM 2586 N N . TYR A 1 313 ? -7.828 -13.801 -0.559 1.00 64.12 313 TYR A N 1
ATOM 2587 C CA . TYR A 1 313 ? -8.911 -13.363 -1.468 1.00 64.12 313 TYR A CA 1
ATOM 2588 C C . TYR A 1 313 ? -8.696 -13.655 -2.954 1.00 64.12 313 TYR A C 1
ATOM 2590 O O . TYR A 1 313 ? -7.529 -13.703 -3.402 1.00 64.12 313 TYR A O 1
#

Radius of gyration: 25.86 Å; chains: 1; bounding box: 95×45×90 Å

Organism: Geobacillus sp. (strain Y4.1MC1) (NCBI:txid581103)

pLDDT: mean 89.26, std 16.11, range [35.34, 98.69]

Sequence (313 aa):
MKKLKLFISILLMLTFFILPVSTTPTSKTTNEVSIPLSNSNPKSISIKMPGKTFEFIKSTSFTHIKAKDKNYYYKIKDKNEILANLRVTIRTIDNGDKFIFTRITNYSKQNIYTDLIIPLSNTTTYNLEKYSDRDKIIRQHDHVFGIDPTSYPIGVLNTYNKNQTVASMMLGKNYISRQLVKRYSKTRASYVREFFEETDNYKIYLNSKTKSTFINLNLKTQSNSIGESWVLISNQPLFKNKNNMDYWMKRSIEEYISTHKWLTADGPYFKLPWSIEPATKMGFGRNLGYMQGDDFVSTYSFTKERFFYNYDY

Secondary structure (DSSP, 8-state):
--PPPP----------------------EESEEEEE-TTSSSSEEEEE-TT-EEEEEEEEEEE-SSEEEEEEEEEEEETTEEEEEEEEEEEEETTS-EEEEEEEEE-SSS-EEEEEEEEEES-SEEEEEEGGGT----PPPBTTTB-------SEEEEEEETTEEEEEEEEEEEEEEEEEEEESSSS-EEEEEEEEEEE--EEEEEETTTTEEEEEEEEEE-TT-EEEEEEEEESS-S-S-HHHHHHHHHHHHHTTTTS--EEETTEEEEEPPTT-SS--TTEEE--HHHHSTHHHHHHHHHH--HHHHTT--

Foldseek 3Di:
DDDDDDDDDDDDDDDDPPDPDPPDPDFDKDQKDWAALPPAFVRTKMKGFPQKIWTWDDWDWDDDPFKIKIKTKIFIDNPPDGFWIWIWIWIQGNVRKTKTKIKIQGQAQFKGKMKIKRKGAQFDDKDWDALVVQDAADWDQDPFQGTDPDAAAGTWMFTDNPPATQKIKTWAWKWKWAWDWDAPDPPDIDIWTQTDDTGADWDWDADNVRNIIMIIGIWMYGHRIMIMTMMIMDRHHLAPDPVLRSVVSVCCRHVVQLDQRQAHPVGGKGGGTQPDPVGDSRIIDDDVVSLPLCVLVVSCVPRVGNNSVVSVD